Protein AF-A0A2A6E4D8-F1 (afdb_monomer_lite)

Secondary structure (DSSP, 8-state):
---S-EEEEEEEGGGTEEEEEETTEEEEEEEETT--B-GGG-EEEEEEESSEEEEEETTTTEEEEEE--BTTT-SEEEEEEETTS-EEEEEESGGG-B-S-TT-EEE----SSSEEEEEE-SSS-----EEEEETTTTEEEEEE-------TTTEEEEEEE-SSEEEEEEEEE-TTS-TT--EEEEEEEEEETTT--EEEE--EEGGGT-EEPPHHHHTTTEETTEE-----HHHHHHHHHHHHT-TT--HHHHHHHHHHHTT---

pLDDT: mean 91.63, std 8.46, range [45.56, 98.75]

Foldseek 3Di:
DDADAFQEWDADVVVQWIWTDHAQDQWIWIAGVVRHTDPVQIAGALDGARHWYWDQDPVQQKIKIAGQAAPPRHQFRIFMDGSNNHTDAGDGCVLVHAHDDPVKHWDDFQQDPFRWIWIWHAADQDFTFIWTQDPVVNDIGTDDGDPDGDDHQAWTWQWDDHPFWIKIKIFGADPPPDPVDRGPAIWIWIAGPPVRDIDTDWDFPLLQQTDTDGSVQQSVQRHNSDGDDDDDLVVLLVVLVVSLPDPPRDPVNNVVSVVVNVPSPD

Organism: Tannerella forsythia (NCBI:txid28112)

Sequence (266 aa):
GEYRNVYFSQINEKKERIYIVSHNAKKILTYDLKGIFLENECIPLVAMLPKGNCYVDNEHKTVTVINLPFQGKQKMVCWTQDFSGKLLQYVSAAQYAVIPDYSNEVYSFRNTSSYDFQLGVFYQEKPDTLYHYNVKNNSVNPVFTLNAPIKAGTLGYRYMELPDDYLVARLNLRMGANPDNDVESTKLILTNKKTKKSQYVRIINDYLGGWEFDPFFLSFRIRDGYFTYAMEPIELKELLEESLKKDDLQPDVRKRITELNAKLDI

Structure (mmCIF, N/CA/C/O backbone):
data_AF-A0A2A6E4D8-F1
#
_entry.id   AF-A0A2A6E4D8-F1
#
loop_
_atom_site.group_PDB
_atom_site.id
_atom_site.type_symbol
_atom_site.label_atom_id
_atom_site.label_alt_id
_atom_site.label_comp_id
_atom_site.label_asym_id
_atom_site.label_entity_id
_atom_site.label_seq_id
_atom_site.pdbx_PDB_ins_code
_atom_site.Cartn_x
_atom_site.Cartn_y
_atom_site.Cartn_z
_atom_site.occupancy
_atom_site.B_iso_or_equiv
_atom_site.auth_seq_id
_atom_site.auth_comp_id
_atom_site.auth_asym_id
_atom_site.auth_atom_id
_atom_site.pdbx_PDB_model_num
ATOM 1 N N . GLY A 1 1 ? -17.041 16.821 -3.506 1.00 73.19 1 GLY A N 1
ATOM 2 C CA . GLY A 1 1 ? -16.394 16.590 -2.205 1.00 73.19 1 GLY A CA 1
ATOM 3 C C . GLY A 1 1 ? -15.007 17.171 -2.285 1.00 73.19 1 GLY A C 1
ATOM 4 O O . GLY A 1 1 ? -14.444 17.169 -3.369 1.00 73.19 1 GLY A O 1
ATOM 5 N N . GLU A 1 2 ? -14.475 17.697 -1.188 1.00 82.12 2 GLU A N 1
ATOM 6 C CA . GLU A 1 2 ? -13.151 18.327 -1.173 1.00 82.12 2 GLU A CA 1
ATOM 7 C C . GLU A 1 2 ? -12.192 17.537 -0.284 1.00 82.12 2 GLU A C 1
ATOM 9 O O . GLU A 1 2 ? -12.559 17.056 0.790 1.00 82.12 2 GLU A O 1
ATOM 14 N N . TYR A 1 3 ? -10.951 17.410 -0.737 1.00 87.44 3 TYR A N 1
ATOM 15 C CA . TYR A 1 3 ? -9.836 16.854 0.017 1.00 87.44 3 TYR A CA 1
ATOM 16 C C . TYR A 1 3 ? -8.558 17.576 -0.405 1.00 87.44 3 TYR A C 1
ATOM 18 O O . TYR A 1 3 ? -8.457 18.067 -1.524 1.00 87.44 3 TYR A O 1
ATOM 26 N N . ARG A 1 4 ? -7.580 17.656 0.501 1.00 82.81 4 ARG A N 1
ATOM 27 C CA . ARG A 1 4 ? -6.267 18.251 0.200 1.00 82.81 4 ARG A CA 1
ATOM 28 C C . ARG A 1 4 ? -5.247 17.185 -0.173 1.00 82.81 4 ARG A C 1
ATOM 30 O O . ARG A 1 4 ? -4.715 17.199 -1.269 1.00 82.81 4 ARG A O 1
ATOM 37 N N . ASN A 1 5 ? -5.047 16.224 0.728 1.00 86.00 5 ASN A N 1
ATOM 38 C CA . ASN A 1 5 ? -4.056 15.163 0.574 1.00 86.00 5 ASN A CA 1
ATOM 39 C C . ASN A 1 5 ? -4.754 13.811 0.650 1.00 86.00 5 ASN A C 1
ATOM 41 O O . ASN A 1 5 ? -5.356 13.500 1.682 1.00 86.00 5 ASN A O 1
ATOM 45 N N . VAL A 1 6 ? -4.664 13.027 -0.422 1.00 89.25 6 VAL A N 1
ATOM 46 C CA . VAL A 1 6 ? -5.116 11.632 -0.446 1.00 89.25 6 VAL A CA 1
ATOM 47 C C . VAL A 1 6 ? -4.037 10.777 0.198 1.00 89.25 6 VAL A C 1
ATOM 49 O O . VAL A 1 6 ? -2.898 10.777 -0.253 1.00 89.25 6 VAL A O 1
ATOM 52 N N . TYR A 1 7 ? -4.396 10.063 1.259 1.00 87.88 7 TYR A N 1
ATOM 53 C CA . TYR A 1 7 ? -3.494 9.116 1.909 1.00 87.88 7 TYR A CA 1
ATOM 54 C C . TYR A 1 7 ? -3.722 7.695 1.398 1.00 87.88 7 TYR A C 1
ATOM 56 O O . TYR A 1 7 ? -2.790 6.913 1.239 1.00 87.88 7 TYR A O 1
ATOM 64 N N . PHE A 1 8 ? -4.979 7.370 1.111 1.00 90.44 8 PHE A N 1
ATOM 65 C CA . PHE A 1 8 ? -5.362 6.059 0.633 1.00 90.44 8 PHE A CA 1
ATOM 66 C C . PHE A 1 8 ? -6.525 6.161 -0.351 1.00 90.44 8 PHE A C 1
ATOM 68 O O . PHE A 1 8 ? -7.413 7.007 -0.200 1.00 90.44 8 PHE A O 1
ATOM 75 N N . SER A 1 9 ? -6.530 5.259 -1.333 1.00 93.06 9 SER A N 1
ATOM 76 C CA . SER A 1 9 ? -7.667 5.048 -2.219 1.00 93.06 9 SER A CA 1
ATOM 77 C C . SER A 1 9 ? -7.925 3.564 -2.495 1.00 93.06 9 SER A C 1
ATOM 79 O O . SER A 1 9 ? -7.028 2.714 -2.444 1.00 93.06 9 SER A O 1
ATOM 81 N N . GLN A 1 10 ? -9.186 3.252 -2.780 1.00 94.50 10 GLN A N 1
ATOM 82 C CA . GLN A 1 10 ? -9.627 1.936 -3.227 1.00 94.50 10 GLN A CA 1
ATOM 83 C C . GLN A 1 10 ? -10.661 2.109 -4.335 1.00 94.50 10 GLN A C 1
ATOM 85 O O . GLN A 1 10 ? -11.623 2.857 -4.173 1.00 94.50 10 GLN A O 1
ATOM 90 N N . ILE A 1 11 ? -10.485 1.381 -5.433 1.00 94.56 11 ILE A N 1
ATOM 91 C CA . ILE A 1 11 ? -11.459 1.305 -6.521 1.00 94.56 11 ILE A CA 1
ATOM 92 C C . ILE A 1 11 ? -12.211 -0.019 -6.380 1.00 94.56 11 ILE A C 1
ATOM 94 O O . ILE A 1 11 ? -11.604 -1.072 -6.201 1.00 94.56 11 ILE A O 1
ATOM 98 N N . ASN A 1 12 ? -13.538 0.036 -6.434 1.00 94.75 12 ASN A N 1
ATOM 99 C CA . ASN A 1 12 ? -14.405 -1.127 -6.543 1.00 94.75 12 ASN A CA 1
ATOM 100 C C . ASN A 1 12 ? -15.146 -1.054 -7.878 1.00 94.75 12 ASN A C 1
ATOM 102 O O . ASN A 1 12 ? -16.192 -0.413 -7.981 1.00 94.75 12 ASN A O 1
ATOM 106 N N . GLU A 1 13 ? -14.604 -1.723 -8.893 1.00 93.44 13 GLU A N 1
ATOM 107 C CA . GLU A 1 13 ? -15.167 -1.724 -10.246 1.00 93.44 13 GLU A CA 1
ATOM 108 C C . GLU A 1 13 ? -16.562 -2.357 -10.287 1.00 93.44 13 GLU A C 1
ATOM 110 O O . GLU A 1 13 ? -17.469 -1.799 -10.893 1.00 93.44 13 GLU A O 1
ATOM 115 N N . LYS A 1 14 ? -16.788 -3.461 -9.555 1.00 94.75 14 LYS A N 1
ATOM 116 C CA . LYS A 1 14 ? -18.095 -4.150 -9.510 1.00 94.75 14 LYS A CA 1
ATOM 117 C C . LYS A 1 14 ? -19.221 -3.272 -8.964 1.00 94.75 14 LYS A C 1
ATOM 119 O O . LYS A 1 14 ? -20.387 -3.510 -9.266 1.00 94.75 14 LYS A O 1
ATOM 124 N N . LYS A 1 15 ? -18.889 -2.320 -8.090 1.00 95.38 15 LYS A N 1
ATOM 125 C CA . LYS A 1 15 ? -19.842 -1.351 -7.529 1.00 95.38 15 LYS A CA 1
ATOM 126 C C . LYS A 1 15 ? -19.754 0.016 -8.194 1.00 95.38 15 LYS A C 1
ATOM 128 O O . LYS A 1 15 ? -20.524 0.894 -7.823 1.00 95.38 15 LYS A O 1
ATOM 133 N N . GLU A 1 16 ? -18.837 0.189 -9.141 1.00 96.88 16 GLU A N 1
ATOM 134 C CA . GLU A 1 16 ? -18.523 1.464 -9.777 1.00 96.88 16 GLU A CA 1
ATOM 135 C C . GLU A 1 16 ? -18.284 2.574 -8.743 1.00 96.88 16 GLU A C 1
ATOM 137 O O . GLU A 1 16 ? -18.906 3.639 -8.792 1.00 96.88 16 GLU A O 1
ATOM 142 N N . ARG A 1 17 ? -17.432 2.297 -7.746 1.00 97.38 17 ARG A N 1
ATOM 143 C CA . ARG A 1 17 ? -17.104 3.238 -6.666 1.00 97.38 17 ARG A CA 1
ATOM 144 C C . ARG A 1 17 ? -15.610 3.448 -6.503 1.00 97.38 17 ARG A C 1
ATOM 146 O O . ARG A 1 17 ? -14.821 2.515 -6.621 1.00 97.38 17 ARG A O 1
ATOM 153 N N . ILE A 1 18 ? -15.255 4.672 -6.136 1.00 97.50 18 ILE A N 1
ATOM 154 C CA . ILE A 1 18 ? -13.929 5.076 -5.682 1.00 97.50 18 ILE A CA 1
ATOM 155 C C . ILE A 1 18 ? -14.065 5.566 -4.242 1.00 97.50 18 ILE A C 1
ATOM 157 O O . ILE A 1 18 ? -14.871 6.449 -3.944 1.00 97.50 18 ILE A O 1
ATOM 161 N N . TYR A 1 19 ? -13.256 5.003 -3.355 1.00 97.62 19 TYR A N 1
ATOM 162 C CA . TYR A 1 19 ? -13.158 5.390 -1.956 1.00 97.62 19 TYR A CA 1
ATOM 163 C C . TYR A 1 19 ? -11.859 6.143 -1.725 1.00 97.62 19 TYR A C 1
ATOM 165 O O . TYR A 1 19 ? -10.792 5.659 -2.098 1.00 97.62 19 TYR A O 1
ATOM 173 N N . ILE A 1 20 ? -11.946 7.309 -1.092 1.00 96.81 20 ILE A N 1
ATOM 174 C CA . ILE A 1 20 ? -10.802 8.174 -0.802 1.00 96.81 20 ILE A CA 1
ATOM 175 C C . ILE A 1 20 ? -10.747 8.461 0.695 1.00 96.81 20 ILE A C 1
ATOM 177 O O . ILE A 1 20 ? -11.732 8.871 1.314 1.00 96.81 20 ILE A O 1
ATOM 181 N N . VAL A 1 21 ? -9.558 8.294 1.267 1.00 95.38 21 VAL A N 1
ATOM 182 C CA . VAL A 1 21 ? -9.234 8.687 2.637 1.00 95.38 21 VAL A CA 1
ATOM 183 C C . VAL A 1 21 ? -8.217 9.812 2.576 1.00 95.38 21 VAL A C 1
ATOM 185 O O . VAL A 1 21 ? -7.127 9.659 2.020 1.00 95.38 21 VAL A O 1
ATOM 188 N N . SER A 1 22 ? -8.576 10.952 3.159 1.00 92.81 22 SER A N 1
ATOM 189 C CA . SER A 1 22 ? -7.672 12.086 3.291 1.00 92.81 22 SER A CA 1
ATOM 190 C C . SER A 1 22 ? -6.882 12.040 4.598 1.00 92.81 22 SER A C 1
ATOM 192 O O . SER A 1 22 ? -7.233 11.331 5.540 1.00 92.81 22 SER A O 1
ATOM 194 N N . HIS A 1 23 ? -5.857 12.879 4.700 1.00 89.38 23 HIS A N 1
ATOM 195 C CA . HIS A 1 23 ? -5.220 13.169 5.984 1.00 89.38 23 HIS A CA 1
ATOM 196 C C . HIS A 1 23 ? -6.245 13.684 7.020 1.00 89.38 23 HIS A C 1
ATOM 198 O O . HIS A 1 23 ? -7.138 14.463 6.668 1.00 89.38 23 HIS A O 1
ATOM 204 N N . ASN A 1 24 ? -6.114 13.273 8.288 1.00 91.81 24 ASN A N 1
ATOM 205 C CA . ASN A 1 24 ? -7.052 13.585 9.382 1.00 91.81 24 ASN A CA 1
ATOM 206 C C . ASN A 1 24 ? -8.531 13.291 9.047 1.00 91.81 24 ASN A C 1
ATOM 208 O O . ASN A 1 24 ? -9.433 14.047 9.429 1.00 91.81 24 ASN A O 1
ATOM 212 N N . ALA A 1 25 ? -8.794 12.211 8.308 1.00 94.88 25 ALA A N 1
ATOM 213 C CA . ALA A 1 25 ? -10.133 11.850 7.864 1.00 94.88 25 ALA A CA 1
ATOM 214 C C . ALA A 1 25 ? -11.079 11.559 9.040 1.00 94.88 25 ALA A C 1
ATOM 216 O O . ALA A 1 25 ? -10.746 10.849 9.987 1.00 94.88 25 ALA A O 1
ATOM 217 N N . LYS A 1 26 ? -12.309 12.072 8.940 1.00 95.94 26 LYS A N 1
ATOM 218 C CA . LYS A 1 26 ? -13.449 11.691 9.799 1.00 95.94 26 LYS A CA 1
ATOM 219 C C . LYS A 1 26 ? -14.477 10.827 9.065 1.00 95.94 26 LYS A C 1
ATOM 221 O O . LYS A 1 26 ? -15.397 10.303 9.680 1.00 95.94 26 LYS A O 1
ATOM 226 N N . LYS A 1 27 ? -14.344 10.717 7.746 1.00 96.81 27 LYS A N 1
ATOM 227 C CA . LYS A 1 27 ? -15.176 9.903 6.863 1.00 96.81 27 LYS A CA 1
ATOM 228 C C . LYS A 1 27 ? -14.356 9.473 5.652 1.00 96.81 27 LYS A C 1
ATOM 230 O O . LYS A 1 27 ? -13.400 10.158 5.289 1.00 96.81 27 LYS A O 1
ATOM 235 N N . ILE A 1 28 ? -14.748 8.368 5.040 1.00 98.00 28 ILE A N 1
ATOM 236 C CA . ILE A 1 28 ? -14.280 7.925 3.730 1.00 98.00 28 ILE A CA 1
ATOM 237 C C . ILE A 1 28 ? -15.162 8.611 2.693 1.00 98.00 28 ILE A C 1
ATOM 239 O O . ILE A 1 28 ? -16.391 8.535 2.772 1.00 98.00 28 ILE A O 1
ATOM 243 N N . LEU A 1 29 ? -14.538 9.319 1.759 1.00 97.81 29 LEU A N 1
ATOM 244 C CA . LEU A 1 29 ? -15.236 9.985 0.668 1.00 97.81 29 LEU A CA 1
ATOM 245 C C . LEU A 1 29 ? -15.528 8.973 -0.436 1.00 97.81 29 LEU A C 1
ATOM 247 O O . LEU A 1 29 ? -14.648 8.192 -0.794 1.00 97.81 29 LEU A O 1
ATOM 251 N N . THR A 1 30 ? -16.735 9.032 -0.987 1.00 98.06 30 THR A N 1
ATOM 252 C CA . THR A 1 30 ? -17.190 8.120 -2.038 1.00 98.06 30 THR A CA 1
ATOM 253 C C . THR A 1 30 ? -17.437 8.896 -3.327 1.00 98.06 30 THR A C 1
ATOM 255 O O . THR A 1 30 ? -18.065 9.956 -3.312 1.00 98.06 30 THR A O 1
ATOM 258 N N . TYR A 1 31 ? -16.941 8.364 -4.438 1.00 98.12 31 TYR A N 1
ATOM 259 C CA . TYR A 1 31 ? -17.169 8.863 -5.791 1.00 98.12 31 TYR A CA 1
ATOM 260 C C . TYR A 1 31 ? -17.595 7.702 -6.695 1.00 98.12 31 TYR A C 1
ATOM 262 O O . TYR A 1 31 ? -17.333 6.543 -6.366 1.00 98.12 31 TYR A O 1
ATOM 270 N N . ASP A 1 32 ? -18.236 7.987 -7.823 1.00 97.44 32 ASP A N 1
ATOM 271 C CA . ASP A 1 32 ? -18.377 7.007 -8.906 1.00 97.44 32 ASP A CA 1
ATOM 272 C C . ASP A 1 32 ? -17.111 6.949 -9.789 1.00 97.44 32 ASP A C 1
ATOM 274 O O . ASP A 1 32 ? -16.162 7.715 -9.598 1.00 97.44 32 ASP A O 1
ATOM 278 N N . LEU A 1 33 ? -17.082 6.050 -10.780 1.00 97.00 33 LEU A N 1
ATOM 279 C CA . LEU A 1 33 ? -15.949 5.935 -11.716 1.00 97.00 33 LEU A CA 1
ATOM 280 C C . LEU A 1 33 ? -15.815 7.124 -12.685 1.00 97.00 33 LEU A C 1
ATOM 282 O O . LEU A 1 33 ? -14.791 7.250 -13.351 1.00 97.00 33 LEU A O 1
ATOM 286 N N . LYS A 1 34 ? -16.818 8.007 -12.761 1.00 96.56 34 LYS A N 1
ATOM 287 C CA . LYS A 1 34 ? -16.751 9.267 -13.518 1.00 96.56 34 LYS A CA 1
ATOM 288 C C . LYS A 1 34 ? -16.183 10.411 -12.673 1.00 96.56 34 LYS A C 1
ATOM 290 O O . LYS A 1 34 ? -16.050 11.525 -13.174 1.00 96.56 34 LYS A O 1
ATOM 295 N N . GLY A 1 35 ? -15.857 10.155 -11.403 1.00 94.81 35 GLY A N 1
ATOM 296 C CA . GLY A 1 35 ? -15.361 11.159 -10.466 1.00 94.81 35 GLY A CA 1
ATOM 297 C C . GLY A 1 35 ? -16.460 12.037 -9.864 1.00 94.81 35 GLY A C 1
ATOM 298 O O . GLY A 1 35 ? -16.152 13.066 -9.259 1.00 94.81 35 GLY A O 1
ATOM 299 N N . ILE A 1 36 ? -17.736 11.661 -9.993 1.00 97.31 36 ILE A N 1
ATOM 300 C CA . ILE A 1 36 ? -18.846 12.381 -9.365 1.00 97.31 36 ILE A CA 1
ATOM 301 C C . ILE A 1 36 ? -18.878 12.032 -7.881 1.00 97.31 36 ILE A C 1
ATOM 303 O O . ILE A 1 36 ? -18.892 10.866 -7.495 1.00 97.31 36 ILE A O 1
ATOM 307 N N . PHE A 1 37 ? -18.897 13.060 -7.035 1.00 97.94 37 PHE A N 1
ATOM 308 C CA . PHE A 1 37 ? -18.955 12.900 -5.587 1.00 97.94 37 PHE A CA 1
ATOM 309 C C . PHE A 1 37 ? -20.332 12.424 -5.114 1.00 97.94 37 PHE A C 1
ATOM 311 O O . PHE A 1 37 ? -21.344 13.057 -5.407 1.00 97.94 37 PHE A O 1
ATOM 318 N N . LEU A 1 38 ? -20.350 11.366 -4.304 1.00 97.75 38 LEU A N 1
ATOM 319 C CA . LEU A 1 38 ? -21.555 10.747 -3.759 1.00 97.75 38 LEU A CA 1
ATOM 320 C C . LEU A 1 38 ? -21.621 10.981 -2.245 1.00 97.75 38 LEU A C 1
ATOM 322 O O . LEU A 1 38 ? -21.221 10.142 -1.437 1.00 97.75 38 LEU A O 1
ATOM 326 N N . GLU A 1 39 ? -22.115 12.154 -1.844 1.00 96.31 39 GLU A N 1
ATOM 327 C CA . GLU A 1 39 ? -22.109 12.580 -0.438 1.00 96.31 39 GLU A CA 1
ATOM 328 C C . GLU A 1 39 ? -22.862 11.618 0.491 1.00 96.31 39 GLU A C 1
ATOM 330 O O . GLU A 1 39 ? -22.342 11.243 1.543 1.00 96.31 39 GLU A O 1
ATOM 335 N N . ASN A 1 40 ? -24.043 11.168 0.066 1.00 96.50 40 ASN A N 1
ATOM 336 C CA . ASN A 1 40 ? -24.907 10.267 0.837 1.00 96.50 40 ASN A CA 1
ATOM 337 C C . ASN A 1 40 ? -24.338 8.845 0.978 1.00 96.50 40 ASN A C 1
ATOM 339 O O . ASN A 1 40 ? -24.865 8.048 1.748 1.00 96.50 40 ASN A O 1
ATOM 343 N N . GLU A 1 41 ? -23.273 8.522 0.241 1.00 96.88 41 GLU A N 1
ATOM 344 C CA . GLU A 1 41 ? -22.582 7.233 0.304 1.00 96.88 41 GLU A CA 1
ATOM 345 C C . GLU A 1 41 ? -21.230 7.322 1.029 1.00 96.88 41 GLU A C 1
ATOM 347 O O . GLU A 1 41 ? -20.483 6.342 1.075 1.00 96.88 41 GLU A O 1
ATOM 352 N N . CYS A 1 42 ? -20.875 8.487 1.578 1.00 97.81 42 CYS A N 1
ATOM 353 C CA . CYS A 1 42 ? -19.671 8.621 2.392 1.00 97.81 42 CYS A CA 1
ATOM 354 C C . CYS A 1 42 ? -19.809 7.815 3.690 1.00 97.81 42 CYS A C 1
ATOM 356 O O . CYS A 1 42 ? -20.828 7.890 4.374 1.00 97.81 42 CYS A O 1
ATOM 358 N N . ILE A 1 43 ? -18.749 7.102 4.069 1.00 98.44 43 ILE A N 1
ATOM 359 C CA . ILE A 1 43 ? -18.760 6.232 5.251 1.00 98.44 43 ILE A CA 1
ATOM 360 C C . ILE A 1 43 ? -18.127 6.987 6.429 1.00 98.44 43 ILE A C 1
ATOM 362 O O . ILE A 1 43 ? -16.926 7.268 6.374 1.00 98.44 43 ILE A O 1
ATOM 366 N N . PRO A 1 44 ? -18.865 7.348 7.495 1.00 98.19 44 PRO A N 1
ATOM 367 C CA . PRO A 1 44 ? -18.278 7.980 8.675 1.00 98.19 44 PRO A CA 1
ATOM 368 C C . PRO A 1 44 ? -17.299 7.026 9.365 1.00 98.19 44 PRO A C 1
ATOM 370 O O . PRO A 1 44 ? -17.561 5.834 9.490 1.00 98.19 44 PRO A O 1
ATOM 373 N N . LEU A 1 45 ? -16.165 7.543 9.832 1.00 98.19 45 LEU A N 1
ATOM 374 C CA . LEU A 1 45 ? -15.203 6.771 10.616 1.00 98.19 45 LEU A CA 1
ATOM 375 C C . LEU A 1 45 ? -15.546 6.885 12.100 1.00 98.19 45 LEU A C 1
ATOM 377 O O . LEU A 1 45 ? -15.819 7.978 12.596 1.00 98.19 45 LEU A O 1
ATOM 381 N N . VAL A 1 46 ? -15.472 5.767 12.824 1.00 97.75 46 VAL A N 1
ATOM 382 C CA . VAL A 1 46 ? -15.768 5.747 14.268 1.00 97.75 46 VAL A CA 1
ATOM 383 C C . VAL A 1 46 ? -14.778 6.576 15.096 1.00 97.75 46 VAL A C 1
ATOM 385 O O . VAL A 1 46 ? -15.096 7.053 16.184 1.00 97.75 46 VAL A O 1
ATOM 388 N N . ALA A 1 47 ? -13.569 6.766 14.572 1.00 96.00 47 ALA A N 1
ATOM 389 C CA . ALA A 1 47 ? -12.542 7.630 15.127 1.00 96.00 47 ALA A CA 1
ATOM 390 C C . ALA A 1 47 ? -11.844 8.395 14.000 1.00 96.00 47 ALA A C 1
ATOM 392 O O . ALA A 1 47 ? -11.755 7.918 12.869 1.00 96.00 47 ALA A O 1
ATOM 393 N N . MET A 1 48 ? -11.324 9.583 14.318 1.00 94.75 48 MET A N 1
ATOM 394 C CA . MET A 1 48 ? -10.518 10.353 13.372 1.00 94.75 48 MET A CA 1
ATOM 395 C C . MET A 1 48 ? -9.247 9.576 13.011 1.00 94.75 48 MET A C 1
ATOM 397 O O . MET A 1 48 ? -8.498 9.160 13.900 1.00 94.75 48 MET A O 1
ATOM 401 N N . LEU A 1 49 ? -9.013 9.426 11.709 1.00 95.12 49 LEU A N 1
ATOM 402 C CA . LEU A 1 49 ? -7.880 8.729 11.122 1.00 95.12 49 LEU A CA 1
ATOM 403 C C . LEU A 1 49 ? -6.820 9.750 10.673 1.00 95.12 49 LEU A C 1
ATOM 405 O O . LEU A 1 49 ? -6.993 10.375 9.625 1.00 95.12 49 LEU A O 1
ATOM 409 N N . PRO A 1 50 ? -5.733 9.961 11.440 1.00 92.69 50 PRO A N 1
ATOM 410 C CA . PRO A 1 50 ? -4.693 10.924 11.083 1.00 92.69 50 PRO A CA 1
ATOM 411 C C . PRO A 1 50 ? -4.026 10.538 9.763 1.00 92.69 50 PRO A C 1
ATOM 413 O O . PRO A 1 50 ? -3.940 11.350 8.843 1.00 92.69 50 PRO A O 1
ATOM 416 N N . LYS A 1 51 ? -3.622 9.269 9.681 1.00 93.44 51 LYS A N 1
ATOM 417 C CA . LYS A 1 51 ? -3.033 8.588 8.532 1.00 93.44 51 LYS A CA 1
ATOM 418 C C . LYS A 1 51 ? -3.394 7.109 8.631 1.00 93.44 51 LYS A C 1
ATOM 420 O O . LYS A 1 51 ? -3.363 6.549 9.730 1.00 93.44 51 LYS A O 1
ATOM 425 N N . GLY A 1 52 ? -3.738 6.479 7.517 1.00 93.94 52 GLY A N 1
ATOM 426 C CA . GLY A 1 52 ? -4.093 5.068 7.524 1.00 93.94 52 GLY A CA 1
ATOM 427 C C . GLY A 1 52 ? -4.748 4.550 6.261 1.00 93.94 52 GLY A C 1
ATOM 428 O O . GLY A 1 52 ? -5.096 5.298 5.353 1.00 93.94 52 GLY A O 1
ATOM 429 N N . ASN A 1 53 ? -4.923 3.237 6.242 1.00 94.00 53 ASN A N 1
ATOM 430 C CA . ASN A 1 53 ? -5.480 2.488 5.128 1.00 94.00 53 ASN A CA 1
ATOM 431 C C . ASN A 1 53 ? -6.869 1.972 5.516 1.00 94.00 53 ASN A C 1
ATOM 433 O O . ASN A 1 53 ? -7.071 1.553 6.659 1.00 94.00 53 ASN A O 1
ATOM 437 N N . CYS A 1 54 ? -7.811 1.974 4.573 1.00 95.81 54 CYS A N 1
ATOM 438 C CA . CYS A 1 54 ? -9.177 1.497 4.794 1.00 95.81 54 CYS A CA 1
ATOM 439 C C . CYS A 1 54 ? -9.564 0.476 3.729 1.00 95.81 54 CYS A C 1
ATOM 441 O O . CYS A 1 54 ? -9.499 0.763 2.550 1.00 95.81 54 CYS A O 1
ATOM 443 N N . TYR A 1 55 ? -10.063 -0.682 4.117 1.00 96.56 55 TYR A N 1
ATOM 444 C CA . TYR A 1 55 ? -10.529 -1.707 3.197 1.00 96.56 55 TYR A CA 1
ATOM 445 C C . TYR A 1 55 ? -12.043 -1.717 3.239 1.00 96.56 55 TYR A C 1
ATOM 447 O O . TYR A 1 55 ? -12.627 -2.123 4.245 1.00 96.56 55 TYR A O 1
ATOM 455 N N . VAL A 1 56 ? -12.663 -1.213 2.177 1.00 97.50 56 VAL A N 1
ATOM 456 C CA . VAL A 1 56 ? -14.121 -1.121 2.076 1.00 97.50 56 VAL A CA 1
ATOM 457 C C . VAL A 1 56 ? -14.658 -2.416 1.482 1.00 97.50 56 VAL A C 1
ATOM 459 O O . VAL A 1 56 ? -14.339 -2.759 0.344 1.00 97.50 56 VAL A O 1
ATOM 462 N N . ASP A 1 57 ? -15.486 -3.117 2.249 1.00 96.88 57 ASP A N 1
ATOM 463 C CA . ASP A 1 57 ? -16.200 -4.314 1.826 1.00 96.88 57 ASP A CA 1
ATOM 464 C C . ASP A 1 57 ? -17.675 -3.967 1.594 1.00 96.88 57 ASP A C 1
ATOM 466 O O . ASP A 1 57 ? -18.473 -3.805 2.521 1.00 96.88 57 ASP A O 1
ATOM 470 N N . ASN A 1 58 ? -18.039 -3.829 0.322 1.00 96.56 58 ASN A N 1
ATOM 471 C CA . ASN A 1 58 ? -19.404 -3.519 -0.087 1.00 96.56 58 ASN A CA 1
ATOM 472 C C . ASN A 1 58 ? -20.384 -4.684 0.075 1.00 96.56 58 ASN A C 1
ATOM 474 O O . ASN A 1 58 ? -21.589 -4.432 0.124 1.00 96.56 58 ASN A O 1
ATOM 478 N N . GLU A 1 59 ? -19.905 -5.928 0.089 1.00 95.38 59 GLU A N 1
ATOM 479 C CA . GLU A 1 59 ? -20.761 -7.111 0.207 1.00 95.38 59 GLU A CA 1
ATOM 480 C C . GLU A 1 59 ? -21.250 -7.248 1.648 1.00 95.38 59 GLU A C 1
ATOM 482 O O . GLU A 1 59 ? -22.452 -7.370 1.889 1.00 95.38 59 GLU A O 1
ATOM 487 N N . HIS A 1 60 ? -20.334 -7.102 2.606 1.00 96.88 60 HIS A N 1
ATOM 488 C CA . HIS A 1 60 ? -20.639 -7.178 4.035 1.00 96.88 60 HIS A CA 1
ATOM 489 C C . HIS A 1 60 ? -21.015 -5.824 4.655 1.00 96.88 60 HIS A C 1
ATOM 491 O O . HIS A 1 60 ? -21.457 -5.780 5.803 1.00 96.88 60 HIS A O 1
ATOM 497 N N . LYS A 1 61 ? -20.870 -4.719 3.907 1.00 97.50 61 LYS A N 1
ATOM 498 C CA . LYS A 1 61 ? -21.058 -3.334 4.382 1.00 97.50 61 LYS A CA 1
ATOM 499 C C . LYS A 1 61 ? -20.199 -3.010 5.606 1.00 97.50 61 LYS A C 1
ATOM 501 O O . LYS A 1 61 ? -20.656 -2.369 6.559 1.00 97.50 61 LYS A O 1
ATOM 506 N N . THR A 1 62 ? -18.944 -3.440 5.563 1.00 98.50 62 THR A N 1
ATOM 507 C CA . THR A 1 62 ? -17.957 -3.207 6.618 1.00 98.50 62 THR A CA 1
ATOM 508 C C . THR A 1 62 ? -16.716 -2.516 6.076 1.00 98.50 62 THR A C 1
ATOM 510 O O . THR A 1 62 ? -16.410 -2.549 4.886 1.00 98.50 62 THR A O 1
ATOM 513 N N . VAL A 1 63 ? -15.993 -1.854 6.969 1.00 98.44 63 VAL A N 1
ATOM 514 C CA . VAL A 1 63 ? -14.686 -1.278 6.683 1.00 98.44 63 VAL A CA 1
ATOM 515 C C . VAL A 1 63 ? -13.692 -1.825 7.687 1.00 98.44 63 VAL A C 1
ATOM 517 O O . VAL A 1 63 ? -13.921 -1.730 8.894 1.00 98.44 63 VAL A O 1
ATOM 520 N N . THR A 1 64 ? -12.576 -2.348 7.191 1.00 98.44 64 THR A N 1
ATOM 521 C CA . THR A 1 64 ? -11.391 -2.636 8.006 1.00 98.44 64 THR A CA 1
ATOM 522 C C . THR A 1 64 ? -10.437 -1.458 7.927 1.00 98.44 64 THR A C 1
ATOM 524 O O . THR A 1 64 ? -10.119 -1.005 6.834 1.00 98.44 64 THR A O 1
ATOM 527 N N . VAL A 1 65 ? -9.968 -0.945 9.058 1.00 98.19 65 VAL A N 1
ATOM 528 C CA . VAL A 1 65 ? -9.082 0.222 9.102 1.00 98.19 65 VAL A CA 1
ATOM 529 C C . VAL A 1 65 ? -7.786 -0.129 9.810 1.00 98.19 65 VAL A C 1
ATOM 531 O O . VAL A 1 65 ? -7.796 -0.771 10.861 1.00 98.19 65 VAL A O 1
ATOM 534 N N . ILE A 1 66 ? -6.677 0.335 9.240 1.00 97.69 66 ILE A N 1
ATOM 535 C CA . ILE A 1 66 ? -5.335 0.272 9.814 1.00 97.69 66 ILE A CA 1
ATOM 536 C C . ILE A 1 66 ? -4.839 1.706 9.977 1.00 97.69 66 ILE A C 1
ATOM 538 O O . ILE A 1 66 ? -4.762 2.462 9.009 1.00 97.69 66 ILE A O 1
ATOM 542 N N . ASN A 1 67 ? -4.503 2.080 11.202 1.00 96.19 67 ASN A N 1
ATOM 543 C CA . ASN A 1 67 ? -4.223 3.449 11.611 1.00 96.19 67 ASN A CA 1
ATOM 544 C C . ASN A 1 67 ? -2.786 3.610 12.089 1.00 96.19 67 ASN A C 1
ATOM 546 O O . ASN A 1 67 ? -2.258 2.725 12.760 1.00 96.19 67 ASN A O 1
ATOM 550 N N . LEU A 1 68 ? -2.197 4.775 11.816 1.00 95.75 68 LEU A N 1
ATOM 551 C CA . LEU A 1 68 ? -0.958 5.213 12.448 1.00 95.75 68 LEU A CA 1
ATOM 552 C C . LEU A 1 68 ? -1.242 5.616 13.909 1.00 95.75 68 LEU A C 1
ATOM 554 O O . LEU A 1 68 ? -1.844 6.668 14.162 1.00 95.75 68 LEU A O 1
ATOM 558 N N . PRO A 1 69 ? -0.822 4.815 14.903 1.00 95.56 69 PRO A N 1
ATOM 559 C CA . PRO A 1 69 ? -1.289 4.977 16.269 1.00 95.56 69 PRO A CA 1
ATOM 560 C C . PRO A 1 69 ? -0.435 6.004 17.025 1.00 95.56 69 PRO A C 1
ATOM 562 O O . PRO A 1 69 ? 0.414 5.652 17.842 1.00 95.56 69 PRO A O 1
ATOM 565 N N . PHE A 1 70 ? -0.646 7.297 16.771 1.00 95.19 70 PHE A N 1
ATOM 566 C CA . PHE A 1 70 ? 0.046 8.344 17.526 1.00 95.19 70 PHE A CA 1
ATOM 567 C C . PHE A 1 70 ? -0.231 8.234 19.031 1.00 95.19 70 PHE A C 1
ATOM 569 O O . PHE A 1 70 ? -1.388 8.262 19.472 1.00 95.19 70 PHE A O 1
ATOM 576 N N . GLN A 1 71 ? 0.844 8.137 19.817 1.00 93.94 71 GLN A N 1
ATOM 577 C CA . GLN A 1 71 ? 0.797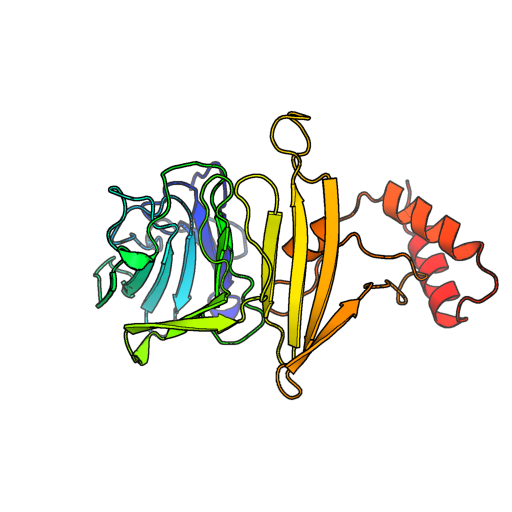 7.969 21.265 1.00 93.94 71 GLN A CA 1
ATOM 578 C C . GLN A 1 71 ? -0.047 9.070 21.918 1.00 93.94 71 GLN A C 1
ATOM 580 O O . GLN A 1 71 ? 0.068 10.250 21.588 1.00 93.94 71 GLN A O 1
ATOM 585 N N . GLY A 1 72 ? -0.941 8.669 22.826 1.00 92.00 72 GLY A N 1
ATOM 586 C CA . GLY A 1 72 ? -1.849 9.575 23.539 1.00 92.00 72 GLY A CA 1
ATOM 587 C C . GLY A 1 72 ? -2.997 10.153 22.699 1.00 92.00 72 GLY A C 1
ATOM 588 O O . GLY A 1 72 ? -3.909 10.744 23.267 1.00 92.00 72 GLY A O 1
ATOM 589 N N . LYS A 1 73 ? -2.995 9.965 21.371 1.00 92.44 73 LYS A N 1
ATOM 590 C CA . LYS A 1 73 ? -4.042 10.465 20.460 1.00 92.44 73 LYS A CA 1
ATOM 591 C C . LYS A 1 73 ? -4.928 9.355 19.907 1.00 92.44 73 LYS A C 1
ATOM 593 O O . LYS A 1 73 ? -6.106 9.586 19.655 1.00 92.44 73 LYS A O 1
ATOM 598 N N . GLN A 1 74 ? -4.370 8.162 19.712 1.00 95.12 74 GLN A N 1
ATOM 599 C CA . GLN A 1 74 ? -5.052 7.036 19.084 1.00 95.12 74 GLN A CA 1
ATOM 600 C C . GLN A 1 74 ? -5.174 5.855 20.045 1.00 95.12 74 GLN A C 1
ATOM 602 O O . GLN A 1 74 ? -4.201 5.449 20.675 1.00 95.12 74 GLN A O 1
ATOM 607 N N . LYS A 1 75 ? -6.385 5.295 20.151 1.00 96.31 75 LYS A N 1
ATOM 608 C CA . LYS A 1 75 ? -6.673 4.129 21.008 1.00 96.31 75 LYS A CA 1
ATOM 609 C C . LYS A 1 75 ? -6.587 2.798 20.260 1.00 96.31 75 LYS A C 1
ATOM 611 O O . LYS A 1 75 ? -6.453 1.756 20.896 1.00 96.31 75 LYS A O 1
ATOM 616 N N . MET A 1 76 ? -6.665 2.828 18.931 1.00 97.75 76 MET A N 1
ATOM 617 C CA . MET A 1 76 ? -6.794 1.646 18.078 1.00 97.75 76 MET A CA 1
ATOM 618 C C . MET A 1 76 ? -5.710 1.666 17.003 1.00 97.75 76 MET A C 1
ATOM 620 O O . MET A 1 76 ? -5.530 2.691 16.344 1.00 97.75 76 MET A O 1
ATOM 624 N N . VAL A 1 77 ? -4.995 0.554 16.823 1.00 97.81 77 VAL A N 1
ATOM 625 C CA . VAL A 1 77 ? -4.093 0.372 15.666 1.00 97.81 77 VAL A CA 1
ATOM 626 C C . VAL A 1 77 ? -4.857 -0.192 14.471 1.00 97.81 77 VAL A C 1
ATOM 628 O O . VAL A 1 77 ? -4.624 0.198 13.332 1.00 97.81 77 VAL A O 1
ATOM 631 N N . CYS A 1 78 ? -5.813 -1.078 14.740 1.00 98.38 78 CYS A N 1
ATOM 632 C CA . CYS A 1 78 ? -6.669 -1.694 13.744 1.00 98.38 78 CYS A CA 1
ATOM 633 C C . CYS A 1 78 ? -8.083 -1.781 14.303 1.00 98.38 78 CYS A C 1
ATOM 635 O O . CYS A 1 78 ? -8.259 -2.009 15.503 1.00 98.38 78 CYS A O 1
ATOM 637 N N . TRP A 1 79 ? -9.084 -1.617 13.450 1.00 98.62 79 TRP A N 1
ATOM 638 C CA . TRP A 1 79 ? -10.469 -1.884 13.813 1.00 98.62 79 TRP A CA 1
ATOM 639 C C . TRP A 1 79 ? -11.291 -2.287 12.604 1.00 98.62 79 TRP A C 1
ATOM 641 O O . TRP A 1 79 ? -10.881 -2.108 11.458 1.00 98.62 79 TRP A O 1
ATOM 651 N N . THR A 1 80 ? -12.484 -2.798 12.879 1.00 98.75 80 THR A N 1
ATOM 652 C CA . THR A 1 80 ? -13.538 -2.913 11.876 1.00 98.75 80 THR A CA 1
ATOM 653 C C . THR A 1 80 ? -14.779 -2.170 12.339 1.00 98.75 80 THR A C 1
ATOM 655 O O . THR A 1 80 ? -15.053 -2.058 13.537 1.00 98.75 80 THR A O 1
ATOM 658 N N . GLN A 1 81 ? -15.515 -1.628 11.383 1.00 98.75 81 GLN A N 1
ATOM 659 C CA . GLN A 1 81 ? -16.762 -0.907 11.602 1.00 98.75 81 GLN A CA 1
ATOM 660 C C . GLN A 1 81 ? -17.750 -1.232 10.484 1.00 98.75 81 GLN A C 1
ATOM 662 O O . GLN A 1 81 ? -17.345 -1.706 9.423 1.00 98.75 81 GLN A O 1
ATOM 667 N N . ASP A 1 82 ? -19.030 -0.956 10.695 1.00 98.56 82 ASP A N 1
ATOM 668 C CA . ASP A 1 82 ? -20.004 -0.956 9.602 1.00 98.56 82 ASP A CA 1
ATOM 669 C C . ASP A 1 82 ? -20.029 0.395 8.856 1.00 98.56 82 ASP A C 1
ATOM 671 O O . ASP A 1 82 ? -19.352 1.365 9.226 1.00 98.56 82 ASP A O 1
ATOM 675 N N . PHE A 1 83 ? -20.819 0.464 7.782 1.00 98.38 83 PHE A N 1
ATOM 676 C CA . PHE A 1 83 ? -20.977 1.680 6.974 1.00 98.38 83 PHE A CA 1
ATOM 677 C C . PHE A 1 83 ? -21.681 2.834 7.708 1.00 98.38 83 PHE A C 1
ATOM 679 O O . PHE A 1 83 ? -21.623 3.961 7.229 1.00 98.38 83 PHE A O 1
ATOM 686 N N . SER A 1 84 ? -22.318 2.594 8.860 1.00 97.88 84 SER A N 1
ATOM 687 C CA . SER A 1 84 ? -22.900 3.660 9.690 1.00 97.88 84 SER A CA 1
ATOM 688 C C . SER A 1 84 ? -21.877 4.319 10.623 1.00 97.88 84 SER A C 1
ATOM 690 O O . SER A 1 84 ? -22.188 5.316 11.272 1.00 97.88 84 SER A O 1
ATOM 692 N N . GLY A 1 85 ? -20.655 3.777 10.696 1.00 97.50 85 GLY A N 1
ATOM 693 C CA . GLY A 1 85 ? -19.630 4.226 11.640 1.00 97.50 85 GLY A CA 1
ATOM 694 C C . GLY A 1 85 ? -19.697 3.529 12.997 1.00 97.50 85 GLY A C 1
ATOM 695 O O . GLY A 1 85 ? -19.018 3.951 13.933 1.00 97.50 85 GLY A O 1
ATOM 696 N N . LYS A 1 86 ? -20.485 2.457 13.133 1.00 98.44 86 LYS A N 1
ATOM 697 C CA . LYS A 1 86 ? -20.536 1.666 14.365 1.00 98.44 86 LYS A CA 1
ATOM 698 C C . LYS A 1 86 ? -19.307 0.766 14.447 1.00 98.44 86 LYS A C 1
ATOM 700 O O . LYS A 1 86 ? -19.063 -0.049 13.558 1.00 98.44 86 LYS A O 1
ATOM 705 N N . LEU A 1 87 ? -18.553 0.884 15.540 1.00 98.69 87 LEU A N 1
ATOM 706 C CA . LEU A 1 87 ? -17.417 0.009 15.827 1.00 98.69 87 LEU A CA 1
ATOM 707 C C . LEU A 1 87 ? -17.892 -1.435 16.043 1.00 98.69 87 LEU A C 1
ATOM 709 O O . LEU A 1 87 ? -18.808 -1.674 16.830 1.00 98.69 87 LEU A O 1
ATOM 713 N N . LEU A 1 88 ? -17.241 -2.387 15.375 1.00 98.62 88 LEU A N 1
ATOM 714 C CA . LEU A 1 88 ? -17.512 -3.818 15.526 1.00 98.62 88 LEU A CA 1
ATOM 715 C C . LEU A 1 88 ? -16.484 -4.484 16.448 1.00 98.62 88 LEU A C 1
ATOM 717 O O . LEU A 1 88 ? -16.854 -5.225 17.351 1.00 98.62 88 LEU A O 1
ATOM 721 N N . GLN A 1 89 ? -15.197 -4.197 16.243 1.00 98.56 89 GLN A N 1
ATOM 722 C CA . GLN A 1 89 ? -14.084 -4.725 17.044 1.00 98.56 89 GLN A CA 1
ATOM 723 C C . GLN A 1 89 ? -12.804 -3.932 16.772 1.00 98.56 89 GLN A C 1
ATOM 725 O O . GLN A 1 89 ? -12.695 -3.281 15.731 1.00 98.56 89 GLN A O 1
ATOM 730 N N . TYR A 1 90 ? -11.835 -3.991 17.687 1.00 98.62 90 TYR A N 1
ATOM 731 C CA . TYR A 1 90 ? -10.562 -3.284 17.545 1.00 98.62 90 TYR A CA 1
ATOM 732 C C . TYR A 1 90 ? -9.402 -3.959 18.276 1.00 98.62 90 TYR A C 1
ATOM 734 O O . TYR A 1 90 ? -9.591 -4.645 19.282 1.00 98.62 90 TYR A O 1
ATOM 742 N N . VAL A 1 91 ? -8.188 -3.666 17.814 1.00 98.56 91 VAL A N 1
ATOM 743 C CA . VAL A 1 91 ? -6.932 -3.969 18.503 1.00 98.56 91 VAL A CA 1
ATOM 744 C C . VAL A 1 91 ? -6.386 -2.689 19.121 1.00 98.56 91 VAL A C 1
ATOM 746 O O . VAL A 1 91 ? -6.283 -1.653 18.456 1.00 98.56 91 VAL A O 1
ATOM 749 N N . SER A 1 92 ? -6.031 -2.757 20.405 1.00 97.69 92 SER A N 1
ATOM 750 C CA . SER A 1 92 ? -5.458 -1.626 21.141 1.00 97.69 92 SER A CA 1
ATOM 751 C C . SER A 1 92 ? -4.172 -1.115 20.488 1.00 97.69 92 SER A C 1
ATOM 753 O O . SER A 1 92 ? -3.302 -1.888 20.089 1.00 97.69 92 SER A O 1
ATOM 755 N N . ALA A 1 93 ? -4.026 0.207 20.438 1.00 96.50 93 ALA A N 1
ATOM 756 C CA . ALA A 1 93 ? -2.830 0.881 19.947 1.00 96.50 93 ALA A CA 1
ATOM 757 C C . ALA A 1 93 ? -1.607 0.747 20.873 1.00 96.50 93 ALA A C 1
ATOM 759 O O . ALA A 1 93 ? -0.505 1.059 20.437 1.00 96.50 93 ALA A O 1
ATOM 760 N N . ALA A 1 94 ? -1.769 0.309 22.128 1.00 92.69 94 ALA A N 1
ATOM 761 C CA . ALA A 1 94 ? -0.766 0.482 23.187 1.00 92.69 94 ALA A CA 1
ATOM 762 C C . ALA A 1 94 ? 0.660 0.027 22.810 1.00 92.69 94 ALA A C 1
ATOM 764 O O . ALA A 1 94 ? 1.592 0.821 22.887 1.00 92.69 94 ALA A O 1
ATOM 765 N N . GLN A 1 95 ? 0.837 -1.213 22.341 1.00 92.25 95 GLN A N 1
ATOM 766 C CA . GLN A 1 95 ? 2.160 -1.740 21.958 1.00 92.25 95 GLN A CA 1
ATOM 767 C C . GLN A 1 95 ? 2.681 -1.188 20.617 1.00 92.25 95 GLN A C 1
ATOM 769 O O . GLN A 1 95 ? 3.881 -1.196 20.328 1.00 92.25 95 GLN A O 1
ATOM 774 N N . TYR A 1 96 ? 1.780 -0.652 19.800 1.00 94.38 96 TYR A N 1
ATOM 775 C CA . TYR A 1 96 ? 2.078 -0.118 18.475 1.00 94.38 96 TYR A CA 1
ATOM 776 C C . TYR A 1 96 ? 2.311 1.384 18.482 1.00 94.38 96 TYR A C 1
ATOM 778 O O . TYR A 1 96 ? 2.784 1.907 17.481 1.00 94.38 96 TYR A O 1
ATOM 786 N N . ALA A 1 97 ? 2.021 2.058 19.597 1.00 93.81 97 ALA A N 1
ATOM 787 C CA . ALA A 1 97 ? 2.079 3.502 19.703 1.00 93.81 97 ALA A CA 1
ATOM 788 C C . ALA A 1 97 ? 3.429 4.049 19.220 1.00 93.81 97 ALA A C 1
ATOM 790 O O . ALA A 1 97 ? 4.491 3.483 19.519 1.00 93.81 97 ALA A O 1
ATOM 791 N N . VAL A 1 98 ? 3.354 5.135 18.454 1.00 92.81 98 VAL A N 1
ATOM 792 C CA . VAL A 1 98 ? 4.511 5.860 17.918 1.00 92.81 98 VAL A CA 1
ATOM 793 C C . VAL A 1 98 ? 4.480 7.297 18.420 1.00 92.81 98 VAL A C 1
ATOM 795 O O . VAL A 1 98 ? 3.397 7.875 18.585 1.00 92.81 98 VAL A O 1
ATOM 798 N N . ILE A 1 99 ? 5.655 7.878 18.667 1.00 92.12 99 ILE A N 1
ATOM 799 C CA . ILE A 1 99 ? 5.755 9.291 19.052 1.00 92.12 99 ILE A CA 1
ATOM 800 C C . ILE A 1 99 ? 5.080 10.145 17.959 1.00 92.12 99 ILE A C 1
ATOM 802 O O . ILE A 1 99 ? 5.289 9.879 16.773 1.00 92.12 99 ILE A O 1
ATOM 806 N N . PRO A 1 100 ? 4.227 11.127 18.313 1.00 91.12 100 PRO A N 1
ATOM 807 C CA . PRO A 1 100 ? 3.584 11.984 17.326 1.00 91.12 100 PRO A CA 1
ATOM 808 C C . PRO A 1 100 ? 4.598 12.786 16.508 1.00 91.12 100 PRO A C 1
ATOM 810 O O . PRO A 1 100 ? 5.133 13.781 16.981 1.00 91.12 100 PRO A O 1
ATOM 813 N N . ASP A 1 101 ? 4.803 12.359 15.269 1.00 87.56 101 ASP A N 1
ATOM 814 C CA . ASP A 1 101 ? 5.655 13.006 14.282 1.00 87.56 101 ASP A CA 1
ATOM 815 C C . ASP A 1 101 ? 5.060 12.753 12.891 1.00 87.56 101 ASP A C 1
ATOM 817 O O . ASP A 1 101 ? 4.681 11.624 12.568 1.00 87.56 101 ASP A O 1
ATOM 821 N N . TYR A 1 102 ? 4.912 13.802 12.081 1.00 82.56 102 TYR A N 1
ATOM 822 C CA . TYR A 1 102 ? 4.255 13.693 10.777 1.00 82.56 102 TYR A CA 1
ATOM 823 C C . TYR A 1 102 ? 5.141 13.075 9.688 1.00 82.56 102 TYR A C 1
ATOM 825 O O . TYR A 1 102 ? 4.611 12.797 8.616 1.00 82.56 102 TYR A O 1
ATOM 833 N N . SER A 1 103 ? 6.423 12.805 9.942 1.00 84.88 103 SER A N 1
ATOM 834 C CA . SER A 1 103 ? 7.241 11.935 9.086 1.00 84.88 103 SER A CA 1
ATOM 835 C C . SER A 1 103 ? 6.890 10.459 9.266 1.00 84.88 103 SER A C 1
ATOM 837 O O . SER A 1 103 ? 7.114 9.671 8.355 1.00 84.88 103 SER A O 1
ATOM 839 N N . ASN A 1 104 ? 6.298 10.068 10.405 1.00 89.56 104 ASN A N 1
ATOM 840 C CA . ASN A 1 104 ? 5.888 8.685 10.615 1.00 89.56 104 ASN A CA 1
ATOM 841 C C . ASN A 1 104 ? 4.770 8.289 9.643 1.00 89.56 104 ASN A C 1
ATOM 843 O O . ASN A 1 104 ? 3.882 9.086 9.307 1.00 89.56 104 ASN A O 1
ATOM 847 N N . GLU A 1 105 ? 4.795 7.021 9.245 1.00 90.81 105 GLU A N 1
ATOM 848 C CA . GLU A 1 105 ? 3.905 6.463 8.233 1.00 90.81 105 GLU A CA 1
ATOM 849 C C . GLU A 1 105 ? 3.346 5.097 8.631 1.00 90.81 105 GLU A C 1
ATOM 851 O O . GLU A 1 105 ? 3.932 4.362 9.428 1.00 90.81 105 GLU A O 1
ATOM 856 N N . VAL A 1 106 ? 2.206 4.738 8.041 1.00 93.69 106 VAL A N 1
ATOM 857 C CA . VAL A 1 106 ? 1.657 3.381 8.079 1.00 93.69 106 VAL A CA 1
ATOM 858 C C . VAL A 1 106 ? 1.541 2.865 6.651 1.00 93.69 106 VAL A C 1
ATOM 860 O O . VAL A 1 106 ? 0.643 3.230 5.892 1.00 93.69 106 VAL A O 1
ATOM 863 N N . TYR A 1 107 ? 2.486 2.013 6.270 1.00 92.62 107 TYR A N 1
ATOM 864 C CA . TYR A 1 107 ? 2.512 1.457 4.924 1.00 92.62 107 TYR A CA 1
ATOM 865 C C . TYR A 1 107 ? 1.704 0.173 4.876 1.00 92.62 107 TYR A C 1
ATOM 867 O O . TYR A 1 107 ? 1.723 -0.618 5.813 1.00 92.62 107 TYR A O 1
ATOM 875 N N . SER A 1 108 ? 1.029 -0.024 3.756 1.00 93.06 108 SER A N 1
ATOM 876 C CA . SER A 1 108 ? 0.337 -1.247 3.378 1.00 93.06 108 SER A CA 1
ATOM 877 C C . SER A 1 108 ? 0.409 -1.335 1.862 1.00 93.06 108 SER A C 1
ATOM 879 O O . SER A 1 108 ? 0.212 -0.304 1.206 1.00 93.06 108 SER A O 1
ATOM 881 N N . PHE A 1 109 ? 0.730 -2.505 1.311 1.00 92.25 109 PHE A N 1
ATOM 882 C CA . PHE A 1 109 ? 0.939 -2.671 -0.131 1.00 92.25 109 PHE A CA 1
ATOM 883 C C . PHE A 1 109 ? -0.085 -3.593 -0.798 1.00 92.25 109 PHE A C 1
ATOM 885 O O . PHE A 1 109 ? -0.258 -3.489 -2.008 1.00 92.25 109 PHE A O 1
ATOM 892 N N . ARG A 1 110 ? -0.837 -4.414 -0.051 1.00 92.19 110 ARG A N 1
ATOM 893 C CA . ARG A 1 110 ? -2.012 -5.152 -0.561 1.00 92.19 110 ARG A CA 1
ATOM 894 C C . ARG A 1 110 ? -1.723 -6.080 -1.745 1.00 92.19 110 ARG A C 1
ATOM 896 O O . ARG A 1 110 ? -2.554 -6.288 -2.620 1.00 92.19 110 ARG A O 1
ATOM 903 N N . ASN A 1 111 ? -0.523 -6.639 -1.787 1.00 94.50 111 ASN A N 1
ATOM 904 C CA . ASN A 1 111 ? -0.099 -7.569 -2.838 1.00 94.50 111 ASN A CA 1
ATOM 905 C C . ASN A 1 111 ? -0.530 -9.021 -2.558 1.00 94.50 111 ASN A C 1
ATOM 907 O O . ASN A 1 111 ? -0.307 -9.910 -3.377 1.00 94.50 111 ASN A O 1
ATOM 911 N N . THR A 1 112 ? -1.128 -9.273 -1.393 1.00 94.50 112 THR A N 1
ATOM 912 C CA . THR A 1 112 ? -1.722 -10.554 -1.005 1.00 94.50 112 THR A CA 1
ATOM 913 C C . THR A 1 112 ? -3.141 -10.321 -0.485 1.00 94.50 112 THR A C 1
ATOM 915 O O . THR A 1 112 ? -3.588 -9.184 -0.346 1.00 94.50 112 THR A O 1
ATOM 918 N N . SER A 1 113 ? -3.867 -11.394 -0.172 1.00 92.94 113 SER A N 1
ATOM 919 C CA . SER A 1 113 ? -5.197 -11.299 0.445 1.00 92.94 113 SER A CA 1
ATOM 920 C C . SER A 1 113 ? -5.172 -10.851 1.913 1.00 92.94 113 SER A C 1
ATOM 922 O O . SER A 1 113 ? -6.231 -10.710 2.523 1.00 92.94 113 SER A O 1
ATOM 924 N N . SER A 1 114 ? -3.991 -10.707 2.517 1.00 94.88 114 SER A N 1
ATOM 925 C CA . SER A 1 114 ? -3.847 -10.311 3.916 1.00 94.88 114 SER A CA 1
ATOM 926 C C . SER A 1 114 ? -3.995 -8.801 4.085 1.00 94.88 114 SER A C 1
ATOM 928 O O . SER A 1 114 ? -3.575 -8.022 3.236 1.00 94.88 114 SER A O 1
ATOM 930 N N . TYR A 1 115 ? -4.517 -8.373 5.236 1.00 96.81 115 TYR A N 1
ATOM 931 C CA . TYR A 1 115 ? -4.456 -6.973 5.659 1.00 96.81 115 TYR A CA 1
ATOM 932 C C . TYR A 1 115 ? -3.054 -6.665 6.197 1.00 96.81 115 TYR A C 1
ATOM 934 O O . TYR A 1 115 ? -2.824 -6.674 7.411 1.00 96.81 115 TYR A O 1
ATOM 942 N N . ASP A 1 116 ? -2.103 -6.475 5.285 1.00 96.62 116 ASP A N 1
ATOM 943 C CA . ASP A 1 116 ? -0.704 -6.218 5.604 1.00 96.62 116 ASP A CA 1
ATOM 944 C C . ASP A 1 116 ? -0.479 -4.766 6.027 1.00 96.62 116 ASP A C 1
ATOM 946 O O . ASP A 1 116 ? -1.070 -3.838 5.466 1.00 96.62 116 ASP A O 1
ATOM 950 N N . PHE A 1 117 ? 0.389 -4.556 7.015 1.00 96.69 117 PHE A N 1
ATOM 951 C CA . PHE A 1 117 ? 0.906 -3.228 7.305 1.00 96.69 117 PHE A CA 1
ATOM 952 C C . PHE A 1 117 ? 2.245 -3.243 8.034 1.00 96.69 117 PHE A C 1
ATOM 954 O O . PHE A 1 117 ? 2.630 -4.218 8.674 1.00 96.69 117 PHE A O 1
ATOM 961 N N . GLN A 1 118 ? 2.921 -2.103 7.999 1.00 94.88 118 GLN A N 1
ATOM 962 C CA . GLN A 1 118 ? 4.080 -1.799 8.830 1.00 94.88 118 GLN A CA 1
ATOM 963 C C . GLN A 1 118 ? 4.008 -0.356 9.327 1.00 94.88 118 GLN A C 1
ATOM 965 O O . GLN A 1 118 ? 3.366 0.501 8.713 1.00 94.88 118 GLN A O 1
ATOM 970 N N . LEU A 1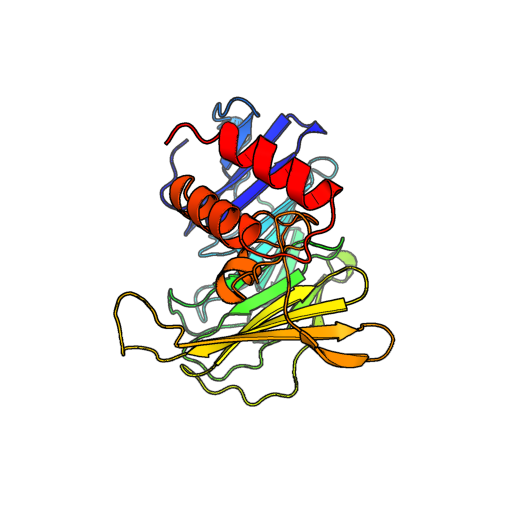 119 ? 4.728 -0.068 10.406 1.00 93.50 119 LEU A N 1
ATOM 971 C CA . LEU A 1 119 ? 4.895 1.288 10.919 1.00 93.50 119 LEU A CA 1
ATOM 972 C C . LEU A 1 119 ? 6.263 1.817 10.486 1.00 93.50 119 LEU A C 1
ATOM 974 O O . LEU A 1 119 ? 7.295 1.286 10.887 1.00 93.50 119 LEU A O 1
ATOM 978 N N . GLY A 1 120 ? 6.266 2.849 9.645 1.00 89.38 120 GLY A N 1
ATOM 979 C CA . GLY A 1 120 ? 7.461 3.605 9.294 1.00 89.38 120 GLY A CA 1
ATOM 980 C C . GLY A 1 120 ? 7.750 4.630 10.375 1.00 89.38 120 GLY A C 1
ATOM 981 O O . GLY A 1 120 ? 7.082 5.659 10.421 1.00 89.38 120 GLY A O 1
ATOM 982 N N . VAL A 1 121 ? 8.710 4.334 11.248 1.00 86.69 121 VAL A N 1
ATOM 983 C CA . VAL A 1 121 ? 9.065 5.188 12.384 1.00 86.69 121 VAL A CA 1
ATOM 984 C C . VAL A 1 121 ? 10.479 5.715 12.193 1.00 86.69 121 VAL A C 1
ATOM 986 O O . VAL A 1 121 ? 11.423 4.932 12.153 1.00 86.69 121 VAL A O 1
ATOM 989 N N . PHE A 1 122 ? 10.624 7.033 12.058 1.00 79.44 122 PHE A N 1
ATOM 990 C CA . PHE A 1 122 ? 11.900 7.640 11.665 1.00 79.44 122 PHE A CA 1
ATOM 991 C C . PHE A 1 122 ? 12.741 8.070 12.867 1.00 79.44 122 PHE A C 1
ATOM 993 O O . PHE A 1 122 ? 13.922 7.749 12.934 1.00 79.44 122 PHE A O 1
ATOM 1000 N N . TYR A 1 123 ? 12.139 8.729 13.858 1.00 79.06 123 TYR A N 1
ATOM 1001 C CA . TYR A 1 123 ? 12.859 9.344 14.986 1.00 79.06 123 TYR A CA 1
ATOM 1002 C C . TYR A 1 123 ? 12.724 8.590 16.315 1.00 79.06 123 TYR A C 1
ATOM 1004 O O . TYR A 1 123 ? 12.910 9.157 17.389 1.00 79.06 123 TYR A O 1
ATOM 1012 N N . GLN A 1 124 ? 12.382 7.306 16.264 1.00 80.94 124 GLN A N 1
ATOM 1013 C CA . GLN A 1 124 ? 12.250 6.467 17.450 1.00 80.94 124 GLN A CA 1
ATOM 1014 C C . GLN A 1 124 ? 12.808 5.077 17.155 1.00 80.94 124 GLN A C 1
ATOM 1016 O O . GLN A 1 124 ? 12.495 4.475 16.131 1.00 80.94 124 GLN A O 1
ATOM 1021 N N . GLU A 1 125 ? 13.611 4.555 18.079 1.00 80.75 125 GLU A N 1
ATOM 1022 C CA . GLU A 1 125 ? 14.074 3.171 18.025 1.00 80.75 125 GLU A CA 1
ATOM 1023 C C . GLU A 1 125 ? 12.897 2.242 18.339 1.00 80.75 125 GLU A C 1
ATOM 1025 O O . GLU A 1 125 ? 12.470 2.097 19.486 1.00 80.75 125 GLU A O 1
ATOM 1030 N N . LYS A 1 126 ? 12.320 1.651 17.293 1.00 78.88 126 LYS A N 1
ATOM 1031 C CA . LYS A 1 126 ? 11.219 0.692 17.385 1.00 78.88 126 LYS A CA 1
ATOM 1032 C C . LYS A 1 126 ? 11.476 -0.440 16.387 1.00 78.88 126 LYS A C 1
ATOM 1034 O O . LYS A 1 126 ? 11.862 -0.126 15.264 1.00 78.88 126 LYS A O 1
ATOM 1039 N N . PRO A 1 127 ? 11.251 -1.716 16.759 1.00 77.00 127 PRO A N 1
ATOM 1040 C CA . PRO A 1 127 ? 11.322 -2.837 15.827 1.00 77.00 127 PRO A CA 1
ATOM 1041 C C . PRO A 1 127 ? 10.501 -2.576 14.563 1.00 77.00 127 PRO A C 1
ATOM 1043 O O . PRO A 1 127 ? 9.326 -2.208 14.648 1.00 77.00 127 PRO A O 1
ATOM 1046 N N . ASP A 1 128 ? 11.115 -2.775 13.404 1.00 82.56 128 ASP A N 1
ATOM 1047 C CA . ASP A 1 128 ? 10.464 -2.716 12.112 1.00 82.56 128 ASP A CA 1
ATOM 1048 C C . ASP A 1 128 ? 9.914 -4.110 11.815 1.00 82.56 128 ASP A C 1
ATOM 1050 O O . ASP A 1 128 ? 10.569 -5.140 11.974 1.00 82.56 128 ASP A O 1
ATOM 1054 N N . THR A 1 129 ? 8.633 -4.192 11.506 1.00 92.88 129 THR A N 1
ATOM 1055 C CA . THR A 1 129 ? 7.968 -5.483 11.358 1.00 92.88 129 THR A CA 1
ATOM 1056 C C . THR A 1 129 ? 6.811 -5.313 10.403 1.00 92.88 129 THR A C 1
ATOM 1058 O O . THR A 1 129 ? 6.036 -4.358 10.505 1.00 92.88 129 THR A O 1
ATOM 1061 N N . LEU A 1 130 ? 6.707 -6.255 9.475 1.00 96.62 130 LEU A N 1
ATOM 1062 C CA . LEU A 1 130 ? 5.502 -6.463 8.707 1.00 96.62 130 LEU A CA 1
ATOM 1063 C C . LEU A 1 130 ? 4.519 -7.267 9.557 1.00 96.62 130 LEU A C 1
ATOM 1065 O O . LEU A 1 130 ? 4.852 -8.330 10.094 1.00 96.62 130 LEU A O 1
ATOM 1069 N N . TYR A 1 131 ? 3.302 -6.757 9.651 1.00 97.88 131 TYR A N 1
ATOM 1070 C CA . TYR A 1 131 ? 2.203 -7.349 10.388 1.00 97.88 131 TYR A CA 1
ATOM 1071 C C . TYR A 1 131 ? 1.049 -7.703 9.457 1.00 97.88 131 TYR A C 1
ATOM 1073 O O . TYR A 1 131 ? 0.828 -7.041 8.446 1.00 97.88 131 TYR A O 1
ATOM 1081 N N . HIS A 1 132 ? 0.254 -8.690 9.860 1.00 98.25 132 HIS A N 1
ATOM 1082 C CA . HIS A 1 132 ? -1.084 -8.936 9.324 1.00 98.25 132 HIS A CA 1
ATOM 1083 C C . HIS A 1 132 ? -2.130 -8.618 10.385 1.00 98.25 132 HIS A C 1
ATOM 1085 O O . HIS A 1 132 ? -2.041 -9.117 11.511 1.00 98.25 132 HIS A O 1
ATOM 1091 N N . TYR A 1 133 ? -3.158 -7.848 10.029 1.00 98.50 133 TYR A N 1
ATOM 1092 C CA . TYR A 1 133 ? -4.362 -7.763 10.850 1.00 98.50 133 TYR A CA 1
ATOM 1093 C C . TYR A 1 133 ? -5.279 -8.959 10.558 1.00 98.50 133 TYR A C 1
ATOM 1095 O O . TYR A 1 133 ? -5.832 -9.098 9.469 1.00 98.50 133 TYR A O 1
ATOM 1103 N N . ASN A 1 134 ? -5.449 -9.840 11.541 1.00 98.19 134 ASN A N 1
ATOM 1104 C CA . ASN A 1 134 ? -6.404 -10.936 11.488 1.00 98.19 134 ASN A CA 1
ATOM 1105 C C . ASN A 1 134 ? -7.752 -10.458 12.038 1.00 98.19 134 ASN A C 1
ATOM 1107 O O . ASN A 1 134 ? -7.970 -10.428 13.251 1.00 98.19 134 ASN A O 1
ATOM 1111 N N . VAL A 1 135 ? -8.663 -10.116 11.127 1.00 97.62 135 VAL A N 1
ATOM 1112 C CA . VAL A 1 135 ? -10.017 -9.651 11.460 1.00 97.62 135 VAL A CA 1
ATOM 1113 C C . VAL A 1 135 ? -10.809 -10.710 12.229 1.00 97.62 135 VAL A C 1
ATOM 1115 O O . VAL A 1 135 ? -11.502 -10.372 13.182 1.00 97.62 135 VAL A O 1
ATOM 1118 N N . LYS A 1 136 ? -10.692 -11.996 11.875 1.00 96.94 136 LYS A N 1
ATOM 1119 C CA . LYS A 1 136 ? -11.458 -13.079 12.519 1.00 96.94 136 LYS A CA 1
ATOM 1120 C C . LYS A 1 136 ? -11.113 -13.236 14.002 1.00 96.94 136 LYS A C 1
ATOM 1122 O O . LYS A 1 136 ? -12.004 -13.450 14.815 1.00 96.94 136 LYS A O 1
ATOM 1127 N N . ASN A 1 137 ? -9.830 -13.135 14.336 1.00 97.56 137 ASN A N 1
ATOM 1128 C CA . ASN A 1 137 ? -9.339 -13.295 15.706 1.00 97.56 137 ASN A CA 1
ATOM 1129 C C . ASN A 1 137 ? -9.159 -11.956 16.434 1.00 97.56 137 ASN A C 1
ATOM 1131 O O . ASN A 1 137 ? -8.729 -11.948 17.584 1.00 97.56 137 ASN A O 1
ATOM 1135 N N . ASN A 1 138 ? -9.442 -10.838 15.759 1.00 98.12 138 ASN A N 1
ATOM 1136 C CA . ASN A 1 138 ? -9.169 -9.485 16.227 1.00 98.12 138 ASN A CA 1
ATOM 1137 C C . ASN A 1 138 ? -7.748 -9.334 16.804 1.00 98.12 138 ASN A C 1
ATOM 1139 O O . ASN A 1 138 ? -7.559 -8.897 17.940 1.00 98.12 138 ASN A O 1
ATOM 1143 N N . SER A 1 139 ? -6.742 -9.737 16.026 1.00 98.00 139 SER A N 1
ATOM 1144 C CA . SER A 1 139 ? -5.340 -9.738 16.451 1.00 98.00 139 SER A CA 1
ATOM 1145 C C . SER A 1 139 ? -4.422 -9.185 15.367 1.00 98.00 139 SER A C 1
ATOM 1147 O O . SER A 1 139 ? -4.698 -9.306 14.176 1.00 98.00 139 SER A O 1
ATOM 1149 N N . VAL A 1 140 ? -3.307 -8.588 15.777 1.00 98.19 140 VAL A N 1
ATOM 1150 C CA . VAL A 1 140 ? -2.234 -8.163 14.872 1.00 98.19 140 VAL A CA 1
ATOM 1151 C C . VAL A 1 140 ? -1.074 -9.137 15.029 1.00 98.19 140 VAL A C 1
ATOM 1153 O O . VAL A 1 140 ? -0.507 -9.262 16.115 1.00 98.19 140 VAL A O 1
ATOM 1156 N N . ASN A 1 141 ? -0.727 -9.824 13.945 1.00 97.69 141 ASN A N 1
ATOM 1157 C CA . ASN A 1 141 ? 0.255 -10.901 13.945 1.00 97.69 141 ASN A CA 1
ATOM 1158 C C . ASN A 1 141 ? 1.537 -10.425 13.246 1.00 97.69 141 ASN A C 1
ATOM 1160 O O . ASN A 1 141 ? 1.454 -10.021 12.086 1.00 97.69 141 ASN A O 1
ATOM 1164 N N . PRO A 1 142 ? 2.713 -10.455 13.896 1.00 96.56 142 PRO A N 1
ATOM 1165 C CA . PRO A 1 142 ? 3.978 -10.203 13.211 1.00 96.56 142 PRO A CA 1
ATOM 1166 C C . PRO A 1 142 ? 4.279 -11.360 12.254 1.00 96.56 142 PRO A C 1
ATOM 1168 O O . PRO A 1 142 ? 4.166 -12.524 12.641 1.00 96.56 142 PRO A O 1
ATOM 1171 N N . VAL A 1 143 ? 4.663 -11.056 11.015 1.00 96.44 143 VAL A N 1
ATOM 1172 C CA . VAL A 1 143 ? 4.907 -12.086 9.987 1.00 96.44 143 VAL A CA 1
ATOM 1173 C C . VAL A 1 143 ? 6.308 -12.051 9.400 1.00 96.44 143 VAL A C 1
ATOM 1175 O O . VAL A 1 143 ? 6.808 -13.090 8.961 1.00 96.44 143 VAL A O 1
ATOM 1178 N N . PHE A 1 144 ? 6.959 -10.888 9.404 1.00 95.88 144 PHE A N 1
ATOM 1179 C CA . PHE A 1 144 ? 8.305 -10.756 8.870 1.00 95.88 144 PHE A CA 1
ATOM 1180 C C . PHE A 1 144 ? 9.037 -9.536 9.437 1.00 95.88 144 PHE A C 1
ATOM 1182 O O . PHE A 1 144 ? 8.450 -8.475 9.626 1.00 95.88 144 PHE A O 1
ATOM 1189 N N . THR A 1 145 ? 10.329 -9.698 9.694 1.00 92.69 145 THR A N 1
ATOM 1190 C CA . THR A 1 145 ? 11.267 -8.637 10.073 1.00 92.69 145 THR A CA 1
ATOM 1191 C C . THR A 1 145 ? 12.668 -9.080 9.660 1.00 92.69 145 THR A C 1
ATOM 1193 O O . THR A 1 145 ? 12.963 -10.282 9.642 1.00 92.69 145 THR A O 1
ATOM 1196 N N . LEU A 1 146 ? 13.528 -8.132 9.297 1.00 88.31 146 LEU A N 1
ATOM 1197 C CA . LEU A 1 146 ? 14.947 -8.404 9.118 1.00 88.31 146 LEU A CA 1
ATOM 1198 C C . LEU A 1 146 ? 15.644 -8.365 10.477 1.00 88.31 146 LEU A C 1
ATOM 1200 O O . LEU A 1 146 ? 15.420 -7.473 11.285 1.00 88.31 146 LEU A O 1
ATOM 1204 N N . ASN A 1 147 ? 16.567 -9.297 10.707 1.00 84.19 147 ASN A N 1
ATOM 1205 C CA . ASN A 1 147 ? 17.467 -9.208 11.852 1.00 84.19 147 ASN A CA 1
ATOM 1206 C C . ASN A 1 147 ? 18.575 -8.181 11.561 1.00 84.19 147 ASN A C 1
ATOM 1208 O O . ASN A 1 147 ? 19.708 -8.547 11.243 1.00 84.19 147 ASN A O 1
ATOM 1212 N N . ALA A 1 148 ? 18.221 -6.898 11.579 1.00 72.44 148 ALA A N 1
ATOM 1213 C CA . ALA A 1 148 ? 19.121 -5.789 11.301 1.00 72.44 148 ALA A CA 1
ATOM 1214 C C . ALA A 1 148 ? 19.005 -4.721 12.399 1.00 72.44 148 ALA A C 1
ATOM 1216 O O . ALA A 1 148 ? 17.916 -4.494 12.923 1.00 72.44 148 ALA A O 1
ATOM 1217 N N . PRO A 1 149 ? 20.110 -4.046 12.765 1.00 66.62 149 PRO A N 1
ATOM 1218 C CA . PRO A 1 149 ? 20.050 -2.984 13.755 1.00 66.62 149 PRO A CA 1
ATOM 1219 C C . PRO A 1 149 ? 19.170 -1.845 13.234 1.00 66.62 149 PRO A C 1
ATOM 1221 O O . PRO A 1 149 ? 19.336 -1.382 12.103 1.00 66.62 149 PRO A O 1
ATOM 1224 N N . ILE A 1 150 ? 18.247 -1.386 14.073 1.00 69.50 150 ILE A N 1
ATOM 1225 C CA . ILE A 1 150 ? 17.446 -0.191 13.823 1.00 69.50 150 ILE A CA 1
ATOM 1226 C C . ILE A 1 150 ? 18.064 0.919 14.644 1.00 69.50 150 ILE A C 1
ATOM 1228 O O . ILE A 1 150 ? 18.180 0.806 15.861 1.00 69.50 150 ILE A O 1
ATOM 1232 N N . LYS A 1 151 ? 18.461 1.990 13.969 1.00 74.50 151 LYS A N 1
ATOM 1233 C CA . LYS A 1 151 ? 18.945 3.198 14.619 1.00 74.50 151 LYS A CA 1
ATOM 1234 C C . LYS A 1 151 ? 18.127 4.366 14.099 1.00 74.50 151 LYS A C 1
ATOM 1236 O O . LYS A 1 151 ? 18.091 4.609 12.886 1.00 74.50 151 LYS A O 1
ATOM 1241 N N . ALA A 1 152 ? 17.467 5.054 15.028 1.00 79.31 152 ALA A N 1
ATOM 1242 C CA . ALA A 1 152 ? 16.610 6.192 14.728 1.00 79.31 152 ALA A CA 1
ATOM 1243 C C . ALA A 1 152 ? 17.340 7.193 13.818 1.00 79.31 152 ALA A C 1
ATOM 1245 O O . ALA A 1 152 ? 18.514 7.504 14.022 1.00 79.31 152 ALA A O 1
ATOM 1246 N N . GLY A 1 153 ? 16.647 7.644 12.780 1.00 77.19 153 GLY A N 1
ATOM 1247 C CA . GLY A 1 153 ? 17.117 8.633 11.819 1.00 77.19 153 GLY A CA 1
ATOM 1248 C C . GLY A 1 153 ? 18.211 8.163 10.862 1.00 77.19 153 GLY A C 1
ATOM 1249 O O . GLY A 1 153 ? 18.764 8.990 10.145 1.00 77.19 153 GLY A O 1
ATOM 1250 N N . THR A 1 154 ? 18.549 6.867 10.838 1.00 80.94 154 THR A N 1
ATOM 1251 C CA . THR A 1 154 ? 19.635 6.349 9.977 1.00 80.94 154 THR A CA 1
ATOM 1252 C C . THR A 1 154 ? 19.215 5.217 9.055 1.00 80.94 154 THR A C 1
ATOM 1254 O O . THR A 1 154 ? 19.820 5.035 8.002 1.00 80.94 154 THR A O 1
ATOM 1257 N N . LEU A 1 155 ? 18.190 4.447 9.426 1.00 83.19 155 LEU A N 1
ATOM 1258 C CA . LEU A 1 155 ? 17.693 3.341 8.620 1.00 83.19 155 LEU A CA 1
ATOM 1259 C C . LEU A 1 155 ? 16.173 3.354 8.569 1.00 83.19 155 LEU A C 1
ATOM 1261 O O . LEU A 1 155 ? 15.512 3.555 9.585 1.00 83.19 155 LEU A O 1
ATOM 1265 N N . GLY A 1 156 ? 15.643 3.091 7.380 1.00 85.38 156 GLY A N 1
ATOM 1266 C CA . GLY A 1 156 ? 14.233 2.821 7.144 1.00 85.38 156 GLY A CA 1
ATOM 1267 C C . GLY A 1 156 ? 14.063 1.537 6.342 1.00 85.38 156 GLY A C 1
ATOM 1268 O O . GLY A 1 156 ? 14.935 1.156 5.560 1.00 85.38 156 GLY A O 1
ATOM 1269 N N . TYR A 1 157 ? 12.924 0.877 6.515 1.00 88.69 157 TYR A N 1
ATOM 1270 C CA . TYR A 1 157 ? 12.588 -0.340 5.784 1.00 88.69 157 TYR A CA 1
ATOM 1271 C C . TYR A 1 157 ? 11.179 -0.236 5.218 1.00 88.69 157 TYR A C 1
ATOM 1273 O O . TYR A 1 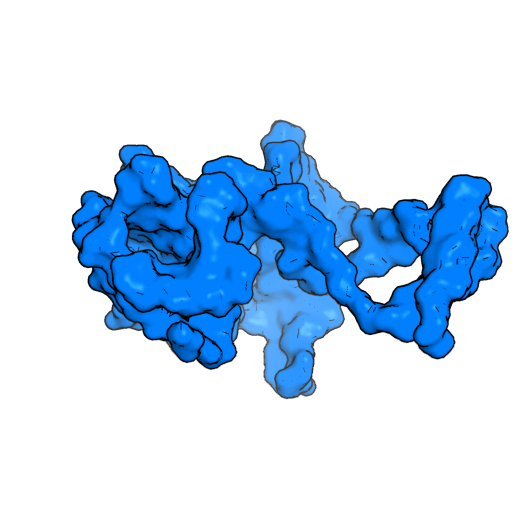157 ? 10.272 0.285 5.870 1.00 88.69 157 TYR A O 1
ATOM 1281 N N . ARG A 1 158 ? 10.990 -0.743 4.000 1.00 90.81 158 ARG A N 1
ATOM 1282 C CA . ARG A 1 158 ? 9.676 -0.950 3.383 1.00 90.81 158 ARG A CA 1
ATOM 1283 C C . ARG A 1 158 ? 9.558 -2.402 2.956 1.00 90.81 158 ARG A C 1
ATOM 1285 O O . ARG A 1 158 ? 10.237 -2.833 2.030 1.00 90.81 158 ARG A O 1
ATOM 1292 N N . TYR A 1 159 ? 8.712 -3.129 3.661 1.00 94.06 159 TYR A N 1
ATOM 1293 C CA . TYR A 1 159 ? 8.346 -4.516 3.471 1.00 94.06 159 TYR A CA 1
ATOM 1294 C C . TYR A 1 159 ? 7.158 -4.600 2.521 1.00 94.06 159 TYR A C 1
ATOM 1296 O O . TYR A 1 159 ? 6.051 -4.182 2.850 1.00 94.06 159 TYR A O 1
ATOM 1304 N N . MET A 1 160 ? 7.392 -5.174 1.349 1.00 94.44 160 MET A N 1
ATOM 1305 C CA . MET A 1 160 ? 6.364 -5.546 0.390 1.00 94.44 160 MET A CA 1
ATOM 1306 C C . MET A 1 160 ? 6.240 -7.064 0.426 1.00 94.44 160 MET A C 1
ATOM 1308 O O . MET A 1 160 ? 7.162 -7.794 0.056 1.00 94.44 160 MET A O 1
ATOM 1312 N N . GLU A 1 161 ? 5.105 -7.559 0.901 1.00 96.25 161 GLU A N 1
ATOM 1313 C CA . GLU A 1 161 ? 4.804 -8.980 0.792 1.00 96.25 161 GLU A CA 1
ATOM 1314 C C . GLU A 1 161 ? 4.427 -9.316 -0.649 1.00 96.25 161 GLU A C 1
ATOM 1316 O O . GLU A 1 161 ? 3.590 -8.646 -1.231 1.00 96.25 161 GLU A O 1
ATOM 1321 N N . LEU A 1 162 ? 5.026 -10.349 -1.227 1.00 95.19 162 LEU A N 1
ATOM 1322 C CA . LEU A 1 162 ? 4.630 -10.950 -2.503 1.00 95.19 162 LEU A CA 1
ATOM 1323 C C . LEU A 1 162 ? 4.031 -12.337 -2.216 1.00 95.19 162 LEU A C 1
ATOM 1325 O O . LEU A 1 162 ? 4.133 -12.796 -1.077 1.00 95.19 162 LEU A O 1
ATOM 1329 N N . PRO A 1 163 ? 3.414 -13.046 -3.179 1.00 94.31 163 PRO A N 1
ATOM 1330 C CA . PRO A 1 163 ? 2.865 -14.381 -2.919 1.00 94.31 163 PRO A CA 1
ATOM 1331 C C . PRO A 1 163 ? 3.880 -15.344 -2.278 1.00 94.31 163 PRO A C 1
ATOM 1333 O O . PRO A 1 163 ? 3.629 -15.855 -1.182 1.00 94.31 163 PRO A O 1
ATOM 1336 N N . ASP A 1 164 ? 5.063 -15.482 -2.884 1.00 96.00 164 ASP A N 1
ATOM 1337 C CA . ASP A 1 164 ? 6.086 -16.461 -2.485 1.00 96.00 164 ASP A CA 1
ATOM 1338 C C . ASP A 1 164 ? 7.291 -15.865 -1.739 1.00 96.00 164 ASP A C 1
ATOM 1340 O O . ASP A 1 164 ? 8.078 -16.595 -1.127 1.00 96.00 164 ASP A O 1
ATOM 1344 N N . ASP A 1 165 ? 7.417 -14.538 -1.724 1.00 97.19 165 ASP A N 1
ATOM 1345 C CA . ASP A 1 165 ? 8.591 -13.833 -1.210 1.00 97.19 165 ASP A CA 1
ATOM 1346 C C . ASP A 1 165 ? 8.208 -12.589 -0.395 1.00 97.19 165 ASP A C 1
ATOM 1348 O O . ASP A 1 165 ? 7.079 -12.103 -0.431 1.00 97.19 165 ASP A O 1
ATOM 1352 N N . TYR A 1 166 ? 9.171 -12.054 0.346 1.00 96.81 166 TYR A N 1
ATOM 1353 C CA . TYR A 1 166 ? 9.145 -10.691 0.865 1.00 96.81 166 TYR A CA 1
ATOM 1354 C C . TYR A 1 166 ? 10.204 -9.882 0.127 1.00 96.81 166 TYR A C 1
ATOM 1356 O O . TYR A 1 166 ? 11.381 -10.252 0.143 1.00 96.81 166 TYR A O 1
ATOM 1364 N N . LEU A 1 167 ? 9.802 -8.777 -0.491 1.00 95.75 167 LEU A N 1
ATOM 1365 C CA . LEU A 1 167 ? 10.719 -7.795 -1.052 1.00 95.75 167 LEU A CA 1
ATOM 1366 C C . LEU A 1 167 ? 10.856 -6.638 -0.065 1.00 95.75 167 LEU A C 1
ATOM 1368 O O . LEU A 1 167 ? 9.863 -6.056 0.364 1.00 95.75 167 LEU A O 1
ATOM 1372 N N . VAL A 1 168 ? 12.085 -6.294 0.300 1.00 94.38 168 VAL A N 1
ATOM 1373 C CA . VAL A 1 168 ? 12.370 -5.221 1.255 1.00 94.38 168 VAL A CA 1
ATOM 1374 C C . VAL A 1 168 ? 13.233 -4.167 0.599 1.00 94.38 168 VAL A C 1
ATOM 1376 O O . VAL A 1 168 ? 14.332 -4.477 0.143 1.00 94.38 168 VAL A O 1
ATOM 1379 N N . ALA A 1 169 ? 12.778 -2.919 0.615 1.00 92.50 169 ALA A N 1
ATOM 1380 C CA . ALA A 1 169 ? 13.644 -1.778 0.360 1.00 92.50 169 ALA A CA 1
ATOM 1381 C C . ALA A 1 169 ? 14.246 -1.300 1.684 1.00 92.50 169 ALA A C 1
ATOM 1383 O O . ALA A 1 169 ? 13.528 -0.832 2.569 1.00 92.50 169 ALA A O 1
ATOM 1384 N N . ARG A 1 170 ? 15.567 -1.438 1.819 1.00 90.56 170 ARG A N 1
ATOM 1385 C CA . ARG A 1 170 ? 16.349 -0.876 2.924 1.00 90.56 170 ARG A CA 1
ATOM 1386 C C . ARG A 1 170 ? 16.867 0.493 2.510 1.00 90.56 170 ARG A C 1
ATOM 1388 O O . ARG A 1 170 ? 17.608 0.588 1.536 1.00 90.56 170 ARG A O 1
ATOM 1395 N N . LEU A 1 171 ? 16.517 1.505 3.287 1.00 87.88 171 LEU A N 1
ATOM 1396 C CA . LEU A 1 171 ? 16.833 2.912 3.081 1.00 87.88 171 LEU A CA 1
ATOM 1397 C C . LEU A 1 171 ? 17.906 3.319 4.087 1.00 87.88 171 LEU A C 1
ATOM 1399 O O . LEU A 1 171 ? 17.671 3.230 5.291 1.00 87.88 171 LEU A O 1
ATOM 1403 N N . ASN A 1 172 ? 19.064 3.765 3.612 1.00 87.50 172 ASN A N 1
ATOM 1404 C CA . ASN A 1 172 ? 19.999 4.512 4.445 1.00 87.50 172 ASN A CA 1
ATOM 1405 C C . ASN A 1 172 ? 19.550 5.969 4.451 1.00 87.50 172 ASN A C 1
ATOM 1407 O O . ASN A 1 172 ? 19.366 6.568 3.390 1.00 87.50 172 ASN A O 1
ATOM 1411 N N . LEU A 1 173 ? 19.337 6.507 5.645 1.00 83.88 173 LEU A N 1
ATOM 1412 C CA . LEU A 1 173 ? 18.813 7.845 5.851 1.00 83.88 173 LEU A CA 1
ATOM 1413 C C . LEU A 1 173 ? 19.926 8.779 6.315 1.00 83.88 173 LEU A C 1
ATOM 1415 O O . LEU A 1 173 ? 20.728 8.420 7.180 1.00 83.88 173 LEU A O 1
ATOM 1419 N N . ARG A 1 174 ? 19.931 9.997 5.780 1.00 79.75 174 ARG A N 1
ATOM 1420 C CA . ARG A 1 174 ? 20.804 11.089 6.217 1.00 79.75 174 ARG A CA 1
ATOM 1421 C C . ARG A 1 174 ? 19.950 12.298 6.579 1.00 79.75 174 ARG A C 1
ATOM 1423 O O . ARG A 1 174 ? 19.971 13.327 5.907 1.00 79.75 174 ARG A O 1
ATOM 1430 N N . MET A 1 175 ? 19.177 12.135 7.648 1.00 69.06 175 MET A N 1
ATOM 1431 C CA . MET A 1 175 ? 18.178 13.123 8.045 1.00 69.06 175 MET A CA 1
ATOM 1432 C C . MET A 1 175 ? 18.809 14.479 8.375 1.00 69.06 175 MET A C 1
ATOM 1434 O O . MET A 1 175 ? 19.793 14.553 9.115 1.00 69.06 175 MET A O 1
ATOM 1438 N N . GLY A 1 176 ? 18.228 15.551 7.828 1.00 62.16 176 GLY A N 1
ATOM 1439 C CA . GLY A 1 176 ? 18.648 16.932 8.094 1.00 62.16 176 GLY A CA 1
ATOM 1440 C C . GLY A 1 176 ? 19.870 17.416 7.301 1.00 62.16 176 GLY A C 1
ATOM 1441 O O . GLY A 1 176 ? 20.324 18.536 7.526 1.00 62.16 176 GLY A O 1
ATOM 1442 N N . ALA A 1 177 ? 20.404 16.611 6.374 1.00 57.00 177 ALA A N 1
ATOM 1443 C CA . ALA A 1 177 ? 21.483 17.044 5.480 1.00 57.00 177 ALA A CA 1
ATOM 1444 C C . ALA A 1 177 ? 20.980 17.802 4.239 1.00 57.00 177 ALA A C 1
ATOM 1446 O O . ALA A 1 177 ? 21.735 18.589 3.671 1.00 57.00 177 ALA A O 1
ATOM 1447 N N . ASN A 1 178 ? 19.730 17.576 3.823 1.00 50.38 178 ASN A N 1
ATOM 1448 C CA . ASN A 1 178 ? 19.093 18.258 2.701 1.00 50.38 178 ASN A CA 1
ATOM 1449 C C . ASN A 1 178 ? 17.572 18.359 2.953 1.00 50.38 178 ASN A C 1
ATOM 1451 O O . ASN A 1 178 ? 16.973 17.331 3.260 1.00 50.38 178 ASN A O 1
ATOM 1455 N N . PRO A 1 179 ? 16.930 19.538 2.823 1.00 46.72 179 PRO A N 1
ATOM 1456 C CA . PRO A 1 179 ? 15.467 19.653 2.870 1.00 46.72 179 PRO A CA 1
ATOM 1457 C C . PRO A 1 179 ? 14.732 18.838 1.788 1.00 46.72 179 PRO A C 1
ATOM 1459 O O . PRO A 1 179 ? 13.553 18.547 1.974 1.00 46.72 179 PRO A O 1
ATOM 1462 N N . ASP A 1 180 ? 15.413 18.446 0.704 1.00 45.56 180 ASP A N 1
ATOM 1463 C CA . ASP A 1 180 ? 14.788 17.782 -0.447 1.00 45.56 180 ASP A CA 1
ATOM 1464 C C . ASP A 1 180 ? 14.974 16.254 -0.488 1.00 45.56 180 ASP A C 1
ATOM 1466 O O . ASP A 1 180 ? 14.259 15.589 -1.233 1.00 45.56 180 ASP A O 1
ATOM 1470 N N . ASN A 1 181 ? 15.913 15.668 0.273 1.00 60.44 181 ASN A N 1
ATOM 1471 C CA . ASN A 1 181 ? 16.151 14.216 0.251 1.00 60.44 181 ASN A CA 1
ATOM 1472 C C . ASN A 1 181 ? 16.818 13.691 1.532 1.00 60.44 181 ASN A C 1
ATOM 1474 O O . ASN A 1 181 ? 18.024 13.833 1.730 1.00 60.44 181 ASN A O 1
ATOM 1478 N N . ASP A 1 182 ? 16.037 12.984 2.352 1.00 74.62 182 ASP A N 1
ATOM 1479 C CA . ASP A 1 182 ? 16.519 12.284 3.551 1.00 74.62 182 ASP A CA 1
ATOM 1480 C C . ASP A 1 182 ? 17.071 10.874 3.257 1.00 74.62 182 ASP A C 1
ATOM 1482 O O . ASP A 1 182 ? 17.572 10.216 4.168 1.00 74.62 182 ASP A O 1
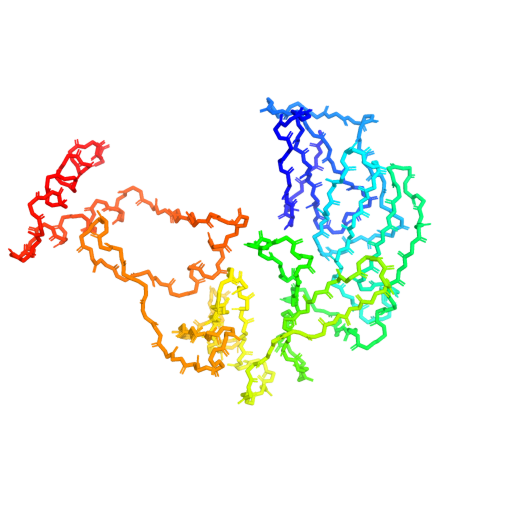ATOM 1486 N N . VAL A 1 183 ? 16.989 10.386 2.012 1.00 82.12 183 VAL A N 1
ATOM 1487 C CA . VAL A 1 183 ? 17.474 9.054 1.604 1.00 82.12 183 VAL A CA 1
ATOM 1488 C C . VAL A 1 183 ? 18.815 9.176 0.885 1.00 82.12 183 VAL A C 1
ATOM 1490 O O . VAL A 1 183 ? 18.906 9.774 -0.181 1.00 82.12 183 VAL A O 1
ATOM 1493 N N . GLU A 1 184 ? 19.856 8.573 1.458 1.00 84.88 184 GLU A N 1
ATOM 1494 C CA . GLU A 1 184 ? 21.217 8.578 0.910 1.00 84.88 184 GLU A CA 1
ATOM 1495 C C . GLU A 1 184 ? 21.452 7.423 -0.070 1.00 84.88 184 GLU A C 1
ATOM 1497 O O . GLU A 1 184 ? 22.117 7.581 -1.089 1.00 84.88 184 GLU A O 1
ATOM 1502 N N . SER A 1 185 ? 20.940 6.233 0.243 1.00 87.19 185 SER A N 1
ATOM 1503 C CA . SER A 1 185 ? 21.049 5.069 -0.641 1.00 87.19 185 SER A CA 1
ATOM 1504 C C . SER A 1 185 ? 20.007 4.013 -0.309 1.00 87.19 185 SER A C 1
ATOM 1506 O O . SER A 1 185 ? 19.525 3.928 0.823 1.00 87.19 185 SER A O 1
ATOM 1508 N N . THR A 1 186 ? 19.699 3.165 -1.291 1.00 90.25 186 THR A N 1
ATOM 1509 C CA . THR A 1 186 ? 18.707 2.100 -1.139 1.00 90.25 186 THR A CA 1
ATOM 1510 C C . THR A 1 186 ? 19.253 0.757 -1.612 1.00 90.25 186 THR A C 1
ATOM 1512 O O . THR A 1 186 ? 20.037 0.687 -2.556 1.00 90.25 186 THR A O 1
ATOM 1515 N N . LYS A 1 187 ? 18.839 -0.330 -0.954 1.00 92.19 187 LYS A N 1
ATOM 1516 C CA . LYS A 1 187 ? 19.085 -1.712 -1.397 1.00 92.19 187 LYS A CA 1
ATOM 1517 C C . LYS A 1 187 ? 17.791 -2.516 -1.392 1.00 92.19 187 LYS A C 1
ATOM 1519 O O . LYS A 1 187 ? 16.972 -2.329 -0.495 1.00 92.19 187 LYS A O 1
ATOM 1524 N N . LEU A 1 188 ? 17.652 -3.451 -2.333 1.00 94.69 188 LEU A N 1
ATOM 1525 C CA . LEU A 1 188 ? 16.571 -4.437 -2.325 1.00 94.69 188 LEU A CA 1
ATOM 1526 C C . LEU A 1 188 ? 17.051 -5.770 -1.764 1.00 94.69 188 LEU A C 1
ATOM 1528 O O . LEU A 1 188 ? 18.115 -6.269 -2.132 1.00 94.69 188 LEU A O 1
ATOM 1532 N N . ILE A 1 189 ? 16.241 -6.348 -0.886 1.00 95.38 189 ILE A N 1
ATOM 1533 C CA . ILE A 1 189 ? 16.447 -7.673 -0.308 1.00 95.38 189 ILE A CA 1
ATOM 1534 C C . ILE A 1 189 ? 15.219 -8.509 -0.651 1.00 95.38 189 ILE A C 1
ATOM 1536 O O . ILE A 1 189 ? 14.106 -8.140 -0.284 1.00 95.38 189 ILE A O 1
ATOM 1540 N N . LEU A 1 190 ? 15.416 -9.638 -1.323 1.00 96.88 190 LEU A N 1
ATOM 1541 C CA . LEU A 1 190 ? 14.368 -10.622 -1.566 1.00 96.88 190 LEU A CA 1
ATOM 1542 C C . LEU A 1 190 ? 14.544 -11.776 -0.584 1.00 96.88 190 LEU A C 1
ATOM 1544 O O . LEU A 1 190 ? 15.636 -12.336 -0.481 1.00 96.88 190 LEU A O 1
ATOM 1548 N N . THR A 1 191 ? 13.484 -12.126 0.138 1.00 97.62 191 THR A N 1
ATOM 1549 C CA . THR A 1 191 ? 13.476 -13.247 1.080 1.00 97.62 191 THR A CA 1
ATOM 1550 C C . THR A 1 191 ? 12.399 -14.242 0.710 1.00 97.62 191 THR A C 1
ATOM 1552 O O . THR A 1 191 ? 11.215 -13.926 0.774 1.00 97.62 191 THR A O 1
ATOM 1555 N N . ASN A 1 192 ? 12.800 -15.469 0.402 1.00 97.81 192 ASN A N 1
ATOM 1556 C CA . ASN A 1 192 ? 11.852 -16.501 0.021 1.00 97.81 192 ASN A CA 1
ATOM 1557 C C . ASN A 1 192 ? 11.107 -17.071 1.230 1.00 97.81 192 ASN A C 1
ATOM 1559 O O . ASN A 1 192 ? 11.720 -17.533 2.199 1.00 97.81 192 ASN A O 1
ATOM 1563 N N . LYS A 1 193 ? 9.769 -17.092 1.171 1.00 96.88 193 LYS A N 1
ATOM 1564 C CA . LYS A 1 193 ? 8.930 -17.495 2.309 1.00 96.88 193 LYS A CA 1
ATOM 1565 C C . LYS A 1 193 ? 9.111 -18.956 2.692 1.00 96.88 193 LYS A C 1
ATOM 1567 O O . LYS A 1 193 ? 9.009 -19.269 3.879 1.00 96.88 193 LYS A O 1
ATOM 1572 N N . LYS A 1 194 ? 9.377 -19.841 1.728 1.00 96.81 194 LYS A N 1
ATOM 1573 C CA . LYS A 1 194 ? 9.525 -21.284 1.967 1.00 96.81 194 LYS A CA 1
ATOM 1574 C C . LYS A 1 194 ? 10.906 -21.624 2.512 1.00 96.81 194 LYS A C 1
ATOM 1576 O O . LYS A 1 194 ? 11.018 -22.290 3.535 1.00 96.81 194 LYS A O 1
ATOM 1581 N N . THR A 1 195 ? 11.953 -21.165 1.834 1.00 97.31 195 THR A N 1
ATOM 1582 C CA . THR A 1 195 ? 13.341 -21.523 2.172 1.00 97.31 195 THR A CA 1
ATOM 1583 C C . THR A 1 195 ? 13.943 -20.648 3.267 1.00 97.31 195 THR A C 1
ATOM 1585 O O . THR A 1 195 ? 14.971 -21.019 3.825 1.00 97.31 195 THR A O 1
ATOM 1588 N N . LYS A 1 196 ? 13.323 -19.495 3.564 1.00 95.00 196 LYS A N 1
ATOM 1589 C CA . LYS A 1 196 ? 13.816 -18.471 4.502 1.00 95.00 196 LYS A CA 1
ATOM 1590 C C . LYS A 1 196 ? 15.189 -17.902 4.127 1.00 95.00 196 LYS A C 1
ATOM 1592 O O . LYS A 1 196 ? 15.860 -17.310 4.966 1.00 95.00 196 LYS A O 1
ATOM 1597 N N . LYS A 1 197 ? 15.613 -18.077 2.874 1.00 95.75 197 LYS A N 1
ATOM 1598 C CA . LYS A 1 197 ? 16.863 -17.518 2.360 1.00 95.75 197 LYS A CA 1
ATOM 1599 C C . LYS A 1 197 ? 16.625 -16.105 1.847 1.00 95.75 197 LYS A C 1
ATOM 1601 O O . LYS A 1 197 ? 15.653 -15.868 1.129 1.00 95.75 197 LYS A O 1
ATOM 1606 N N . SER A 1 198 ? 17.535 -15.206 2.199 1.00 95.88 198 SER A N 1
ATOM 1607 C CA . SER A 1 198 ? 17.534 -13.809 1.769 1.00 95.88 198 SER A CA 1
ATOM 1608 C C . SER A 1 198 ? 18.725 -13.527 0.865 1.00 95.88 198 SER A C 1
ATOM 1610 O O . SER A 1 198 ? 19.816 -14.050 1.091 1.00 95.88 198 SER A O 1
ATOM 1612 N N . GLN A 1 199 ? 18.529 -12.666 -0.127 1.00 96.00 199 GLN A N 1
ATOM 1613 C CA . GLN A 1 199 ? 19.590 -12.203 -1.017 1.00 96.00 199 GLN A CA 1
ATOM 1614 C C . GLN A 1 199 ? 19.361 -10.750 -1.421 1.00 96.00 199 GLN A C 1
ATOM 1616 O O . GLN A 1 199 ? 18.220 -10.292 -1.505 1.00 96.00 199 GLN A O 1
ATOM 1621 N N . TYR A 1 200 ? 20.449 -10.030 -1.688 1.00 96.12 200 TYR A N 1
ATOM 1622 C CA . TYR A 1 200 ? 20.349 -8.740 -2.360 1.00 96.12 200 TYR A CA 1
ATOM 1623 C C . TYR A 1 200 ? 19.976 -8.963 -3.821 1.00 96.12 200 TYR A C 1
ATOM 1625 O O . TYR A 1 200 ? 20.523 -9.856 -4.469 1.00 96.12 200 TYR A O 1
ATOM 1633 N N . VAL A 1 201 ? 19.053 -8.152 -4.328 1.00 96.12 201 VAL A N 1
ATOM 1634 C CA . VAL A 1 201 ? 18.580 -8.238 -5.712 1.00 96.12 201 VAL A CA 1
ATOM 1635 C C . VAL A 1 201 ? 18.622 -6.877 -6.390 1.00 96.12 201 VAL A C 1
ATOM 1637 O O . VAL A 1 201 ? 18.618 -5.837 -5.733 1.00 96.12 201 VAL A O 1
ATOM 1640 N N . ARG A 1 202 ? 18.638 -6.914 -7.719 1.00 95.19 202 ARG A N 1
ATOM 1641 C CA . ARG A 1 202 ? 18.411 -5.779 -8.614 1.00 95.19 202 ARG A CA 1
ATOM 1642 C C . ARG A 1 202 ? 17.191 -6.123 -9.456 1.00 95.19 202 ARG A C 1
ATOM 1644 O O . ARG A 1 202 ? 17.046 -7.284 -9.840 1.00 95.19 202 ARG A O 1
ATOM 1651 N N . ILE A 1 203 ? 16.324 -5.153 -9.729 1.00 92.69 203 ILE A N 1
ATOM 1652 C CA . ILE A 1 203 ? 15.182 -5.361 -10.627 1.00 92.69 203 ILE A CA 1
ATOM 1653 C C . ILE A 1 203 ? 15.500 -4.653 -11.934 1.00 92.69 203 ILE A C 1
ATOM 1655 O O . ILE A 1 203 ? 15.667 -3.436 -11.961 1.00 92.69 203 ILE A O 1
ATOM 1659 N N . ILE A 1 204 ? 15.622 -5.436 -13.000 1.00 92.69 204 IL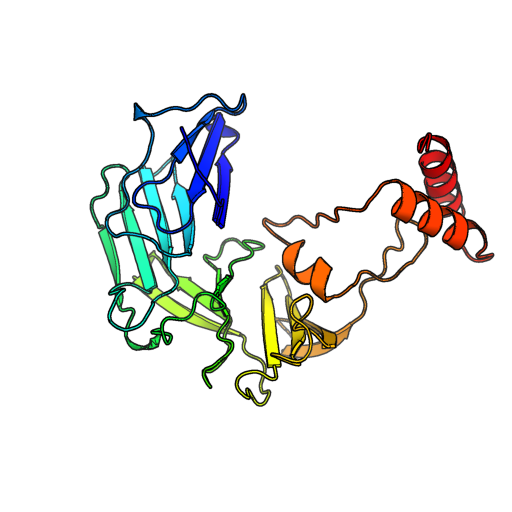E A N 1
ATOM 1660 C CA . ILE A 1 204 ? 16.029 -4.968 -14.322 1.00 92.69 204 ILE A CA 1
ATOM 1661 C C . ILE A 1 204 ? 14.810 -4.979 -15.241 1.00 92.69 204 ILE A C 1
ATOM 1663 O O . ILE A 1 204 ? 14.078 -5.964 -15.286 1.00 92.69 204 ILE A O 1
ATOM 1667 N N . ASN A 1 205 ? 14.603 -3.894 -15.981 1.00 92.12 205 ASN A N 1
ATOM 1668 C CA . ASN A 1 205 ? 13.567 -3.778 -16.996 1.00 92.12 205 ASN A CA 1
ATOM 1669 C C . ASN A 1 205 ? 14.025 -4.406 -18.318 1.00 92.12 205 ASN A C 1
ATOM 1671 O O . ASN A 1 205 ? 14.290 -3.708 -19.297 1.00 92.12 205 ASN A O 1
ATOM 1675 N N . ASP A 1 206 ? 14.148 -5.727 -18.351 1.00 91.06 206 ASP A N 1
ATOM 1676 C CA . ASP A 1 206 ? 14.478 -6.469 -19.573 1.00 91.06 206 ASP A CA 1
ATOM 1677 C C . ASP A 1 206 ? 13.432 -6.284 -20.692 1.00 91.06 206 ASP A C 1
ATOM 1679 O O . ASP A 1 206 ? 13.774 -6.336 -21.873 1.00 91.06 206 ASP A O 1
ATOM 1683 N N . TYR A 1 207 ? 12.187 -5.954 -20.337 1.00 92.44 207 TYR A N 1
ATOM 1684 C CA . TYR A 1 207 ? 11.106 -5.667 -21.279 1.00 92.44 207 TYR A CA 1
ATOM 1685 C C . TYR A 1 207 ? 11.363 -4.431 -22.159 1.00 92.44 207 TYR A C 1
ATOM 1687 O O . TYR A 1 207 ? 10.935 -4.432 -23.318 1.00 92.44 207 TYR A O 1
ATOM 1695 N N . LEU A 1 208 ? 12.052 -3.401 -21.646 1.00 91.00 208 LEU A N 1
ATOM 1696 C CA . LEU A 1 208 ? 12.339 -2.151 -22.372 1.00 91.00 208 LEU A CA 1
ATOM 1697 C C . LEU A 1 208 ? 13.834 -1.871 -22.601 1.00 91.00 208 LEU A C 1
ATOM 1699 O O . LEU A 1 208 ? 14.189 -0.753 -22.944 1.00 91.00 208 LEU A O 1
ATOM 1703 N N . GLY A 1 209 ? 14.722 -2.861 -22.491 1.00 85.94 209 GLY A N 1
ATOM 1704 C CA . GLY A 1 209 ? 16.139 -2.674 -22.856 1.00 85.94 209 GLY A CA 1
ATOM 1705 C C . GLY A 1 209 ? 17.129 -2.686 -21.689 1.00 85.94 209 GLY A C 1
ATOM 1706 O O . GLY A 1 209 ? 18.319 -2.414 -21.866 1.00 85.94 209 GLY A O 1
ATOM 1707 N N . GLY A 1 210 ? 16.672 -3.088 -20.506 1.00 90.06 210 GLY A N 1
ATOM 1708 C CA . GLY A 1 210 ? 17.521 -3.608 -19.438 1.00 90.06 210 GLY A CA 1
ATOM 1709 C C . GLY A 1 210 ? 18.127 -2.559 -18.510 1.00 90.06 210 GLY A C 1
ATOM 1710 O O . GLY A 1 210 ? 19.228 -2.780 -18.007 1.00 90.06 210 GLY A O 1
ATOM 1711 N N . TRP A 1 211 ? 17.467 -1.419 -18.292 1.00 90.31 211 TRP A N 1
ATOM 1712 C CA . TRP A 1 211 ? 17.853 -0.509 -17.206 1.00 90.31 211 TRP A CA 1
ATOM 1713 C C . TRP A 1 211 ? 17.377 -1.034 -15.851 1.00 90.31 211 TRP A C 1
ATOM 1715 O O . TRP A 1 211 ? 16.398 -1.773 -15.756 1.00 90.31 211 TRP A O 1
ATOM 1725 N N . GLU A 1 212 ? 18.080 -0.665 -14.788 1.00 91.38 212 GLU A N 1
ATOM 1726 C CA . GLU A 1 212 ? 17.687 -1.011 -13.425 1.00 91.38 212 GLU A CA 1
ATOM 1727 C C . GLU A 1 212 ? 16.636 -0.031 -12.902 1.00 91.38 212 GLU A C 1
ATOM 1729 O O . GLU A 1 212 ? 16.756 1.177 -13.095 1.00 91.38 212 GLU A O 1
ATOM 1734 N N . PHE A 1 213 ? 15.616 -0.544 -12.217 1.00 90.00 213 PHE A N 1
ATOM 1735 C CA . PHE A 1 213 ? 14.697 0.306 -11.471 1.00 90.00 213 PHE A CA 1
ATOM 1736 C C . PHE A 1 213 ? 15.340 0.774 -10.174 1.00 90.00 213 PHE A C 1
ATOM 1738 O O . PHE A 1 213 ? 15.848 -0.039 -9.398 1.00 90.00 213 PHE A O 1
ATOM 1745 N N . ASP A 1 214 ? 15.222 2.069 -9.895 1.00 86.62 214 ASP A N 1
ATOM 1746 C CA . ASP A 1 214 ? 15.620 2.614 -8.607 1.00 86.62 214 ASP A CA 1
ATOM 1747 C C . ASP A 1 214 ? 14.795 1.967 -7.468 1.00 86.62 214 ASP A C 1
ATOM 1749 O O . ASP A 1 214 ? 13.556 2.027 -7.468 1.00 86.62 214 ASP A O 1
ATOM 1753 N N . PRO A 1 215 ? 15.456 1.347 -6.474 1.00 86.81 215 PRO A N 1
ATOM 1754 C CA . PRO A 1 215 ? 14.782 0.694 -5.358 1.00 86.81 215 PRO A CA 1
ATOM 1755 C C . PRO A 1 215 ? 13.870 1.589 -4.511 1.00 86.81 215 PRO A C 1
ATOM 1757 O O . PRO A 1 215 ? 12.874 1.099 -3.966 1.00 86.81 215 PRO A O 1
ATOM 1760 N N . PHE A 1 216 ? 14.202 2.876 -4.351 1.00 84.94 216 PHE A N 1
ATOM 1761 C CA . PHE A 1 216 ? 13.387 3.798 -3.563 1.00 84.94 216 PHE A CA 1
ATOM 1762 C C . PHE A 1 216 ? 12.060 4.044 -4.268 1.00 84.94 216 PHE A C 1
ATOM 1764 O O . PHE A 1 216 ? 11.009 3.855 -3.649 1.00 84.94 216 PHE A O 1
ATOM 1771 N N . PHE A 1 217 ? 12.090 4.374 -5.559 1.00 84.50 217 PHE A N 1
ATOM 1772 C CA . PHE A 1 217 ? 10.870 4.543 -6.339 1.00 84.50 217 PHE A CA 1
ATOM 1773 C C . PHE A 1 217 ? 10.086 3.237 -6.409 1.00 84.50 217 PHE A C 1
ATOM 1775 O O . PHE A 1 217 ? 8.908 3.229 -6.055 1.00 84.50 217 PHE A O 1
ATOM 1782 N N . LEU A 1 218 ? 10.738 2.118 -6.740 1.00 85.75 218 LEU A N 1
ATOM 1783 C CA . LEU A 1 218 ? 10.102 0.802 -6.844 1.00 85.75 218 LEU A CA 1
ATOM 1784 C C . LEU A 1 218 ? 9.325 0.417 -5.575 1.00 85.75 218 LEU A C 1
ATOM 1786 O O . LEU A 1 218 ? 8.223 -0.125 -5.667 1.00 85.75 218 LEU A O 1
ATOM 1790 N N . SER A 1 219 ? 9.837 0.781 -4.396 1.00 83.81 219 SER A N 1
ATOM 1791 C CA . SER A 1 219 ? 9.183 0.489 -3.116 1.00 83.81 219 SER A CA 1
ATOM 1792 C C . SER A 1 219 ? 7.822 1.165 -2.895 1.00 83.81 219 SER A C 1
ATOM 1794 O O . SER A 1 219 ? 7.106 0.786 -1.975 1.00 83.81 219 SER A O 1
ATOM 1796 N N . PHE A 1 220 ? 7.435 2.142 -3.722 1.00 83.44 220 PHE A N 1
ATOM 1797 C CA . PHE A 1 220 ? 6.096 2.752 -3.710 1.00 83.44 220 PHE A CA 1
ATOM 1798 C C . PHE A 1 220 ? 5.165 2.209 -4.796 1.00 83.44 220 PHE A C 1
ATOM 1800 O O . PHE A 1 220 ? 3.977 2.536 -4.812 1.00 83.44 220 PHE A O 1
ATOM 1807 N N . ARG A 1 221 ? 5.713 1.438 -5.734 1.00 87.81 221 ARG A N 1
ATOM 1808 C CA . ARG A 1 221 ? 5.094 1.128 -7.025 1.00 87.81 221 ARG A CA 1
ATOM 1809 C C . ARG A 1 221 ? 4.556 -0.290 -7.140 1.00 87.81 221 ARG A C 1
ATOM 1811 O O . ARG A 1 221 ? 3.801 -0.554 -8.071 1.00 87.81 221 ARG A O 1
ATOM 1818 N N . ILE A 1 222 ? 4.927 -1.173 -6.213 1.00 91.31 222 ILE A N 1
ATOM 1819 C CA . ILE A 1 222 ? 4.400 -2.539 -6.121 1.00 91.31 222 ILE A CA 1
ATOM 1820 C C . ILE A 1 222 ? 3.254 -2.552 -5.110 1.00 91.31 222 ILE A C 1
ATOM 1822 O O . ILE A 1 222 ? 3.481 -2.571 -3.896 1.00 91.31 222 ILE A O 1
ATOM 1826 N N . ARG A 1 223 ? 2.025 -2.500 -5.616 1.00 90.25 223 ARG A N 1
ATOM 1827 C CA . ARG A 1 223 ? 0.810 -2.395 -4.809 1.00 90.25 223 ARG A CA 1
ATOM 1828 C C . ARG A 1 223 ? -0.356 -3.073 -5.517 1.00 90.25 223 ARG A C 1
ATOM 1830 O O . ARG A 1 223 ? -0.449 -3.012 -6.738 1.00 90.25 223 ARG A O 1
ATOM 1837 N N . ASP A 1 224 ? -1.273 -3.660 -4.752 1.00 90.38 224 ASP A N 1
ATOM 1838 C CA . ASP A 1 224 ? -2.510 -4.266 -5.270 1.00 90.38 224 ASP A CA 1
ATOM 1839 C C . ASP A 1 224 ? -2.262 -5.405 -6.274 1.00 90.38 224 ASP A C 1
ATOM 1841 O O . ASP A 1 224 ? -3.104 -5.689 -7.122 1.00 90.38 224 ASP A O 1
ATOM 1845 N N . GLY A 1 225 ? -1.089 -6.045 -6.209 1.00 90.12 225 GLY A N 1
ATOM 1846 C CA . GLY A 1 225 ? -0.674 -7.063 -7.177 1.00 90.12 225 GLY A CA 1
ATOM 1847 C C . GLY A 1 225 ? -0.171 -6.498 -8.511 1.00 90.12 225 GLY A C 1
ATOM 1848 O O . GLY A 1 225 ? 0.144 -7.272 -9.412 1.00 90.12 225 GLY A O 1
A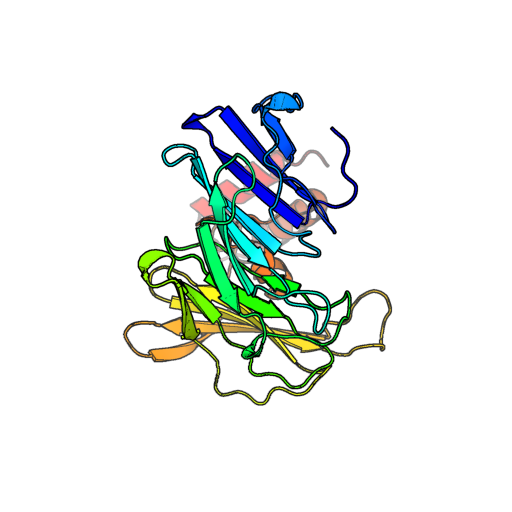TOM 1849 N N . TYR A 1 226 ? -0.052 -5.174 -8.637 1.00 90.50 226 TYR A N 1
ATOM 1850 C CA . TYR A 1 226 ? 0.473 -4.492 -9.816 1.00 90.50 226 TYR A CA 1
ATOM 1851 C C . TYR A 1 226 ? 1.822 -3.835 -9.529 1.00 90.50 226 TYR A C 1
ATOM 1853 O O . TYR A 1 226 ? 2.115 -3.409 -8.412 1.00 90.50 226 TYR A O 1
ATOM 1861 N N . PHE A 1 227 ? 2.624 -3.693 -10.581 1.00 89.88 227 PHE A N 1
ATOM 1862 C CA . PHE A 1 227 ? 3.780 -2.807 -10.611 1.00 89.88 227 PHE A CA 1
ATOM 1863 C C . PHE A 1 227 ? 3.479 -1.633 -11.545 1.00 89.88 227 PHE A C 1
ATOM 1865 O O . PHE A 1 227 ? 3.134 -1.840 -12.707 1.00 89.88 227 PHE A O 1
ATOM 1872 N N . THR A 1 228 ? 3.599 -0.403 -11.043 1.00 89.81 228 THR A N 1
ATOM 1873 C CA . THR A 1 228 ? 3.351 0.821 -11.824 1.00 89.81 228 THR A CA 1
ATOM 1874 C C . THR A 1 228 ? 4.542 1.763 -11.750 1.00 89.81 228 THR A C 1
ATOM 1876 O O . THR A 1 228 ? 4.880 2.231 -10.677 1.00 89.81 228 THR A O 1
ATOM 1879 N N . TYR A 1 229 ? 5.182 2.101 -12.866 1.00 87.88 229 TYR A N 1
ATOM 1880 C CA . TYR A 1 229 ? 6.322 3.024 -12.861 1.00 87.88 229 TYR A CA 1
ATOM 1881 C C . TYR A 1 229 ? 5.990 4.267 -13.684 1.00 87.88 229 TYR A C 1
ATOM 1883 O O . TYR A 1 229 ? 5.872 4.191 -14.903 1.00 87.88 229 TYR A O 1
ATOM 1891 N N . ALA A 1 230 ? 5.787 5.396 -13.003 1.00 86.44 230 ALA A N 1
ATOM 1892 C CA . ALA A 1 230 ? 5.587 6.687 -13.652 1.00 86.44 230 ALA A CA 1
ATOM 1893 C C . ALA A 1 230 ? 6.948 7.301 -13.983 1.00 86.44 230 ALA A C 1
ATOM 1895 O O . ALA A 1 230 ? 7.835 7.304 -13.131 1.00 86.44 230 ALA A O 1
ATOM 1896 N N . MET A 1 231 ? 7.086 7.807 -15.203 1.00 87.69 231 MET A N 1
ATOM 1897 C CA . MET A 1 231 ? 8.315 8.383 -15.735 1.00 87.69 231 MET A CA 1
ATOM 1898 C C . MET A 1 231 ? 7.953 9.546 -16.653 1.00 87.69 231 MET A C 1
ATOM 1900 O O . MET A 1 231 ? 6.932 9.482 -17.346 1.00 87.69 231 MET A O 1
ATOM 1904 N N . GLU A 1 232 ? 8.778 10.591 -16.652 1.00 91.25 232 GLU A N 1
ATOM 1905 C CA . GLU A 1 232 ? 8.621 11.692 -17.598 1.00 91.25 232 GLU A CA 1
ATOM 1906 C C . GLU A 1 232 ? 8.857 11.181 -19.030 1.00 91.25 232 GLU A C 1
ATOM 1908 O O . GLU A 1 232 ? 9.797 10.415 -19.259 1.00 91.25 232 GLU A O 1
ATOM 1913 N N . PRO A 1 233 ? 8.048 11.589 -20.025 1.00 93.00 233 PRO A N 1
ATOM 1914 C CA . PRO A 1 233 ? 8.193 11.085 -21.389 1.00 93.00 233 PRO A CA 1
ATOM 1915 C C . PRO A 1 233 ? 9.602 11.276 -21.979 1.00 93.00 233 PRO A C 1
ATOM 1917 O O . PRO A 1 233 ? 10.075 10.410 -22.714 1.00 93.00 233 PRO A O 1
ATOM 1920 N N . ILE A 1 234 ? 10.284 12.378 -21.637 1.00 94.69 234 ILE A N 1
ATOM 1921 C CA . ILE A 1 234 ? 11.652 12.658 -22.099 1.00 94.69 234 ILE A CA 1
ATOM 1922 C C . ILE A 1 234 ? 12.684 11.711 -21.472 1.00 94.69 234 ILE A C 1
ATOM 1924 O O . ILE A 1 234 ? 13.527 11.181 -22.187 1.00 94.69 234 ILE A O 1
ATOM 1928 N N . GLU A 1 235 ? 12.562 11.413 -20.175 1.00 93.00 235 GLU A N 1
ATOM 1929 C CA . GLU A 1 235 ? 13.429 10.454 -19.473 1.00 93.00 235 GLU A CA 1
ATOM 1930 C C . GLU A 1 235 ? 13.266 9.050 -20.074 1.00 93.00 235 GLU A C 1
ATOM 1932 O O . GLU A 1 235 ? 14.245 8.343 -20.316 1.00 93.00 235 GLU A O 1
ATOM 1937 N N . LEU A 1 236 ? 12.027 8.665 -20.404 1.00 93.44 236 LEU A N 1
ATOM 1938 C CA . LEU A 1 236 ? 11.766 7.405 -21.095 1.00 93.44 236 LEU A CA 1
ATOM 1939 C C . LEU A 1 236 ? 12.450 7.366 -22.465 1.00 93.44 236 LEU A C 1
ATOM 1941 O O . LEU A 1 236 ? 13.061 6.355 -22.805 1.00 93.44 236 LEU A O 1
ATOM 1945 N N . LYS A 1 237 ? 12.362 8.449 -23.244 1.00 94.75 237 LYS A N 1
ATOM 1946 C CA . LYS A 1 237 ? 12.999 8.552 -24.564 1.00 94.75 237 LYS A CA 1
ATOM 1947 C C . LYS A 1 237 ? 14.515 8.369 -24.466 1.00 94.75 237 LYS A C 1
ATOM 1949 O O . LYS A 1 237 ? 15.072 7.525 -25.166 1.00 94.75 237 LYS A O 1
ATOM 1954 N N . GLU A 1 238 ? 15.162 9.066 -23.534 1.00 94.94 238 GLU A N 1
ATOM 1955 C CA . GLU A 1 238 ? 16.605 8.955 -23.290 1.00 94.94 238 GLU A CA 1
ATOM 1956 C C . GLU A 1 238 ? 17.026 7.518 -22.934 1.00 94.94 238 GLU A C 1
ATOM 1958 O O . GLU A 1 238 ? 17.971 6.984 -23.522 1.00 94.94 238 GLU A O 1
ATOM 1963 N N . LEU A 1 239 ? 16.285 6.845 -22.043 1.00 94.44 239 LEU A N 1
ATOM 1964 C CA . LEU A 1 239 ? 16.561 5.455 -21.655 1.00 94.44 239 LEU A CA 1
ATOM 1965 C C . LEU A 1 239 ? 16.380 4.460 -22.812 1.00 94.44 239 LEU A C 1
ATOM 1967 O O . LEU A 1 239 ? 17.143 3.491 -22.929 1.00 94.44 239 LEU A O 1
ATOM 1971 N N . LEU A 1 240 ? 15.383 4.672 -23.679 1.00 95.38 240 LEU A N 1
ATOM 1972 C CA . LEU A 1 240 ? 15.165 3.841 -24.868 1.00 95.38 240 LEU A CA 1
ATOM 1973 C C . LEU A 1 240 ? 16.291 4.036 -25.895 1.00 95.38 240 LEU A C 1
ATOM 1975 O O . LEU A 1 240 ? 16.803 3.053 -26.439 1.00 95.38 240 LEU A O 1
ATOM 1979 N N . GLU A 1 241 ? 16.708 5.279 -26.136 1.00 94.94 241 GLU A N 1
ATOM 1980 C CA . GLU A 1 241 ? 17.811 5.612 -27.043 1.00 94.94 241 GLU A CA 1
ATOM 1981 C C . GLU A 1 241 ? 19.156 5.086 -26.539 1.00 94.94 241 GLU A C 1
ATOM 1983 O O . GLU A 1 241 ? 19.949 4.565 -27.325 1.00 94.94 241 GLU A O 1
ATOM 1988 N N . GLU A 1 242 ? 19.418 5.167 -25.233 1.00 95.19 242 GLU A N 1
ATOM 1989 C CA . GLU A 1 242 ? 20.593 4.547 -24.621 1.00 95.19 242 GLU A CA 1
ATOM 1990 C C . GLU A 1 242 ? 20.554 3.024 -24.769 1.00 95.19 242 GLU A C 1
ATOM 1992 O O . GLU A 1 242 ? 21.541 2.412 -25.185 1.00 95.19 242 GLU A O 1
ATOM 1997 N N . SER A 1 243 ? 19.401 2.405 -24.503 1.00 94.44 243 SER A N 1
ATOM 1998 C CA . SER A 1 243 ? 19.234 0.958 -24.643 1.00 94.44 243 SER A CA 1
ATOM 1999 C C . SER A 1 243 ? 19.488 0.490 -26.077 1.00 94.44 243 SER A C 1
ATOM 2001 O O . SER A 1 243 ? 20.155 -0.523 -26.275 1.00 94.44 243 SER A O 1
ATOM 2003 N N . LEU A 1 244 ? 19.037 1.243 -27.086 1.00 95.25 244 LEU A N 1
ATOM 2004 C CA . LEU A 1 244 ? 19.233 0.920 -28.504 1.00 95.25 244 LEU A CA 1
ATOM 2005 C C . LEU A 1 244 ? 20.704 0.868 -28.946 1.00 95.25 244 LEU A C 1
ATOM 2007 O O . LEU A 1 244 ? 20.993 0.187 -29.936 1.00 95.25 244 LEU A O 1
ATOM 2011 N N . LYS A 1 245 ? 21.616 1.531 -28.219 1.00 94.75 245 LYS A N 1
ATOM 2012 C CA . LYS A 1 245 ? 23.069 1.503 -28.474 1.00 94.75 245 LYS A CA 1
ATOM 2013 C C . LYS A 1 245 ? 23.728 0.183 -28.063 1.00 94.75 245 LYS A C 1
ATOM 2015 O O . LYS A 1 245 ? 24.866 -0.055 -28.447 1.00 94.75 245 LYS A O 1
ATOM 2020 N N . LYS A 1 246 ? 23.051 -0.656 -27.271 1.00 92.00 246 LYS A N 1
ATOM 2021 C CA . LYS A 1 246 ? 23.563 -1.969 -26.852 1.00 92.00 246 LYS A CA 1
ATOM 2022 C C . LYS A 1 246 ? 23.487 -2.953 -28.017 1.00 92.00 246 LYS A C 1
ATOM 2024 O O . LYS A 1 246 ? 22.450 -3.039 -28.674 1.00 92.00 246 LYS A O 1
ATOM 2029 N N . ASP A 1 247 ? 24.544 -3.725 -28.247 1.00 89.25 247 ASP A N 1
ATOM 2030 C CA . ASP A 1 247 ? 24.612 -4.682 -29.363 1.00 89.25 247 ASP A CA 1
ATOM 2031 C C . ASP A 1 247 ? 23.893 -6.012 -29.072 1.00 89.25 247 ASP A C 1
ATOM 2033 O O . ASP A 1 247 ? 23.466 -6.706 -29.993 1.00 89.25 247 ASP A O 1
ATOM 2037 N N . ASP A 1 248 ? 23.701 -6.352 -27.797 1.00 91.56 248 ASP A N 1
ATOM 2038 C CA . ASP A 1 248 ? 23.229 -7.654 -27.308 1.00 91.56 248 ASP A CA 1
ATOM 2039 C C . ASP A 1 248 ? 21.718 -7.722 -27.014 1.00 91.56 248 ASP A C 1
ATOM 2041 O O . ASP A 1 248 ? 21.231 -8.690 -26.423 1.00 91.56 248 ASP A O 1
ATOM 2045 N N . LEU A 1 249 ? 20.944 -6.720 -27.446 1.00 93.19 249 LEU A N 1
ATOM 2046 C CA . LEU A 1 249 ? 19.488 -6.737 -27.299 1.00 93.19 249 LEU A CA 1
ATOM 2047 C C . LEU A 1 249 ? 18.842 -7.863 -28.110 1.00 93.19 249 LEU A C 1
ATOM 2049 O O . LEU A 1 249 ? 19.086 -8.008 -29.311 1.00 93.19 249 LEU A O 1
ATOM 2053 N N . GLN A 1 250 ? 17.912 -8.579 -27.473 1.00 94.38 250 GLN A N 1
ATOM 2054 C CA . GLN A 1 250 ? 17.055 -9.537 -28.166 1.00 94.38 250 GLN A CA 1
ATOM 2055 C C . GLN A 1 250 ? 16.269 -8.841 -29.296 1.00 94.38 250 GLN A C 1
ATOM 2057 O O . GLN A 1 250 ? 15.807 -7.707 -29.108 1.00 94.38 250 GLN A O 1
ATOM 2062 N N . PRO A 1 251 ? 16.095 -9.479 -30.473 1.00 95.50 251 PRO A N 1
ATOM 2063 C CA . PRO A 1 251 ? 15.465 -8.834 -31.628 1.00 95.50 251 PRO A CA 1
ATOM 2064 C C . PRO A 1 251 ? 14.055 -8.288 -31.362 1.00 95.50 251 PRO A C 1
ATOM 2066 O O . PRO A 1 251 ? 13.690 -7.233 -31.884 1.00 95.50 251 PRO A O 1
ATOM 2069 N N . ASP A 1 252 ? 13.262 -8.980 -30.542 1.00 95.94 252 ASP A N 1
ATOM 2070 C CA . ASP A 1 252 ? 11.907 -8.572 -30.171 1.00 95.94 252 ASP A CA 1
ATOM 2071 C C . ASP A 1 252 ? 11.905 -7.357 -29.231 1.00 95.94 252 ASP A C 1
ATOM 2073 O O . ASP A 1 252 ? 11.115 -6.431 -29.432 1.00 95.94 252 ASP A O 1
ATOM 2077 N N . VAL A 1 253 ? 12.827 -7.314 -28.263 1.00 96.44 253 VAL A N 1
ATOM 2078 C CA . VAL A 1 253 ? 13.031 -6.154 -27.383 1.00 96.44 253 VAL A CA 1
ATOM 2079 C C . VAL A 1 253 ? 13.466 -4.951 -28.210 1.00 96.44 253 VAL A C 1
ATOM 2081 O O . VAL A 1 253 ? 12.854 -3.893 -28.089 1.00 96.44 253 VAL A O 1
ATOM 2084 N N . ARG A 1 254 ? 14.446 -5.117 -29.114 1.00 96.62 254 ARG A N 1
ATOM 2085 C CA . ARG A 1 254 ? 14.895 -4.042 -30.015 1.00 96.62 254 ARG A CA 1
ATOM 2086 C C . ARG A 1 254 ? 13.735 -3.483 -30.837 1.00 96.62 254 ARG A C 1
ATOM 2088 O O . ARG A 1 254 ? 13.544 -2.272 -30.877 1.00 96.62 254 ARG A O 1
ATOM 2095 N N . LYS A 1 255 ? 12.931 -4.354 -31.453 1.00 96.81 255 LYS A N 1
ATOM 2096 C CA . LYS A 1 255 ? 11.749 -3.931 -32.214 1.00 96.81 255 LYS A CA 1
ATOM 2097 C C . LYS A 1 255 ? 10.774 -3.134 -31.338 1.00 96.81 255 LYS A C 1
ATOM 2099 O O . LYS A 1 255 ? 10.359 -2.046 -31.732 1.00 96.81 255 LYS A O 1
ATOM 2104 N N . ARG A 1 256 ? 10.452 -3.641 -30.142 1.00 96.88 256 ARG A N 1
ATOM 2105 C CA . ARG A 1 256 ? 9.533 -2.992 -29.195 1.00 96.88 256 ARG A CA 1
ATOM 2106 C C . ARG A 1 256 ? 10.003 -1.594 -28.804 1.00 96.88 256 ARG A C 1
ATOM 2108 O O . ARG A 1 256 ? 9.208 -0.659 -28.854 1.00 96.88 256 ARG A O 1
ATOM 2115 N N . ILE A 1 257 ? 11.270 -1.448 -28.419 1.00 96.38 257 ILE A N 1
ATOM 2116 C CA . ILE A 1 257 ? 11.803 -0.153 -27.982 1.00 96.38 257 ILE A CA 1
ATOM 2117 C C . ILE A 1 257 ? 11.898 0.835 -29.149 1.00 96.38 257 ILE A C 1
ATOM 2119 O O . ILE A 1 257 ? 11.572 1.999 -28.958 1.00 96.38 257 ILE A O 1
ATOM 2123 N N . THR A 1 258 ? 12.236 0.389 -30.369 1.00 96.19 258 THR A N 1
ATOM 2124 C CA . THR A 1 258 ? 12.218 1.251 -31.566 1.00 96.19 258 THR A CA 1
ATOM 2125 C C . THR A 1 258 ? 10.809 1.764 -31.872 1.00 96.19 258 THR A C 1
ATOM 2127 O O . THR A 1 258 ? 10.626 2.960 -32.093 1.00 96.19 258 THR A O 1
ATOM 2130 N N . GLU A 1 259 ? 9.805 0.883 -31.856 1.00 96.31 259 GLU A N 1
ATOM 2131 C CA . GLU A 1 259 ? 8.407 1.260 -32.107 1.00 96.31 259 GLU A CA 1
ATOM 2132 C C . GLU A 1 259 ? 7.841 2.178 -31.018 1.00 96.31 259 GLU A C 1
ATOM 2134 O O . GLU A 1 259 ? 7.054 3.074 -31.322 1.00 96.31 259 GLU A O 1
ATOM 2139 N N . LEU A 1 260 ? 8.221 1.959 -29.755 1.00 95.50 260 LEU A N 1
ATOM 2140 C CA . LEU A 1 260 ? 7.829 2.829 -28.650 1.00 95.50 260 LEU A CA 1
ATOM 2141 C C . LEU A 1 260 ? 8.500 4.201 -28.766 1.00 95.50 260 LEU A C 1
ATOM 2143 O O . LEU A 1 260 ? 7.809 5.210 -28.667 1.00 95.50 260 LEU A O 1
ATOM 2147 N N . ASN A 1 261 ? 9.807 4.242 -29.044 1.00 95.12 261 ASN A N 1
ATOM 2148 C CA . ASN A 1 261 ? 10.563 5.487 -29.176 1.00 95.12 261 ASN A CA 1
ATOM 2149 C C . ASN A 1 261 ? 10.003 6.380 -30.292 1.00 95.12 261 ASN A C 1
ATOM 2151 O O . ASN A 1 261 ? 9.840 7.580 -30.106 1.00 95.12 261 ASN A O 1
ATOM 2155 N N . ALA A 1 262 ? 9.624 5.784 -31.427 1.00 94.38 262 ALA A N 1
ATOM 2156 C CA . ALA A 1 262 ? 9.031 6.506 -32.554 1.00 94.38 262 ALA A CA 1
ATOM 2157 C C . ALA A 1 262 ? 7.658 7.139 -32.244 1.00 94.38 262 ALA A C 1
ATOM 2159 O O . ALA A 1 262 ? 7.217 8.018 -32.979 1.00 94.38 262 ALA A O 1
ATOM 2160 N N . LYS A 1 263 ? 6.969 6.695 -31.183 1.00 94.00 263 LYS A N 1
ATOM 2161 C CA . LYS A 1 263 ? 5.680 7.255 -30.734 1.00 94.00 263 LYS A CA 1
ATOM 2162 C C . LYS A 1 263 ? 5.836 8.385 -29.715 1.00 94.00 263 LYS A C 1
ATOM 2164 O O . LYS A 1 263 ? 4.851 9.056 -29.417 1.00 94.00 263 LYS A O 1
ATOM 2169 N N . LEU A 1 264 ? 7.034 8.573 -29.161 1.00 90.56 264 LEU A N 1
ATOM 2170 C CA . LEU A 1 264 ? 7.344 9.665 -28.244 1.00 90.56 264 LEU A CA 1
ATOM 2171 C C . LEU A 1 264 ? 7.672 10.920 -29.073 1.00 90.56 264 LEU A C 1
ATOM 2173 O O . LEU A 1 264 ? 8.839 11.208 -29.359 1.00 90.56 264 LEU A O 1
ATOM 2177 N N . ASP A 1 265 ? 6.620 11.629 -29.494 1.00 75.00 265 ASP A N 1
ATOM 2178 C CA . ASP A 1 265 ? 6.701 12.924 -30.187 1.00 75.00 265 ASP A CA 1
ATOM 2179 C C . ASP A 1 265 ? 6.992 14.039 -29.170 1.00 75.00 265 ASP A C 1
ATOM 2181 O O . ASP A 1 265 ? 6.091 14.687 -28.633 1.00 75.00 265 ASP A O 1
ATOM 2185 N N . ILE A 1 266 ? 8.272 14.142 -28.817 1.00 76.38 266 ILE A N 1
ATOM 2186 C CA . ILE A 1 266 ? 8.853 15.069 -27.839 1.00 76.38 266 ILE A CA 1
ATOM 2187 C C . ILE A 1 266 ? 10.128 15.639 -28.440 1.00 76.38 266 ILE A C 1
ATOM 2189 O O . ILE A 1 266 ? 10.904 14.811 -28.995 1.00 76.38 266 ILE A O 1
#

Radius of gyration: 20.76 Å; chains: 1; bounding box: 50×41×56 Å